Protein AF-0000000072272979 (afdb_homodimer)

Organism: Corynebacterium diphtheriae (strain ATCC 700971 / NCTC 13129 / Biotype gravis) (NCBI:txid257309)

Foldseek 3Di:
DPPLVVVQVVLLVLLLVLLVVLLVVLCCDPPPCHLVNQLVVCVVLPNPPSSVLSVCSSCLSNVLSVCSNQQHPNLVSLVVVLVNLVSCQVRPAPVQDADVVSSHSPVSVVSNVSSVCCNVVHRGCNHPVNVVVVVVD/DPPLVVVQVVLLVLLLVLLVVLLVVLCCDPPPCHLVNQLVVCVVLPNPPSSVLSVCSSCLSNVLSVCSNQQHPNLVSLVVVLVNLVSCQVRPAPVQDADVVSSHSPVSVVSNVSSVCCNVVHRGCSHPVNVVVVVVD

InterPro domains:
  IPR032808 DoxX family [PF07681] (10-93)
  IPR051907 DoxX-like inner membrane-associated oxidoreductase [PTHR33452] (7-136)

Radius of gyration: 19.2 Å; Cα contacts (8 Å, |Δi|>4): 428; chains: 2; bounding box: 46×52×39 Å

pLDDT: mean 94.91, std 8.47, range [39.81, 98.94]

Solvent-accessible surface area (backbone atoms only — not comparable to full-atom values): 13174 Å² total; per-residue (Å²): 130,91,50,64,66,57,53,28,49,50,40,41,54,40,35,33,52,56,10,49,52,29,26,52,52,11,46,37,35,64,73,64,68,20,58,68,53,44,18,52,51,32,45,76,50,64,35,71,62,21,62,61,44,36,51,51,49,26,48,46,21,31,52,36,11,49,31,35,48,57,13,45,61,31,41,61,39,29,47,52,50,29,52,52,35,50,49,42,31,65,49,63,10,50,90,43,44,53,50,52,92,61,50,12,28,44,55,47,51,52,51,31,44,53,28,47,48,34,44,71,68,43,46,33,61,86,10,52,52,34,49,54,60,54,65,77,101,130,89,49,66,66,60,52,27,51,50,38,41,51,40,37,32,54,55,10,48,53,29,26,52,50,11,46,36,33,64,73,65,68,19,58,67,55,45,17,51,52,30,45,76,50,63,35,70,62,22,61,62,45,38,51,49,50,26,48,45,22,31,53,37,12,50,31,34,48,57,13,44,63,31,41,62,39,28,47,53,52,26,52,52,35,51,47,42,29,66,49,63,9,51,90,42,44,54,50,52,94,59,52,12,28,43,55,46,50,53,51,31,43,52,27,48,48,35,44,72,71,42,45,32,61,88,9,52,53,33,49,54,60,53,66,76,102

Secondary structure (DSSP, 8-state):
---HHHHHHHHHHHHHHHHHHHHHHHHHHHHTS-HHHHHHHHHHTT-SSHHHHHHHHHHHHHHHHHHHHHTSSHHHHHHHHHHHHHHHIIIIIGGG-S-GGGT-SHHHHHHHHHHHHHHHH-S-SSSHHHHHHHHT-/---HHHHHHHHHHHHHHHHHHHHHHHHHHHHTS-HHHHHHHHHHTT-SSHHHHHHHHHHHHHHHHHHHHHTSSHHHHHHHHHHHHHHHIIIIIGGG-S-GGGT-SHHHHHHHHHHHHHHHH-S-SSSHHHHHHHHT-

Structure (mmCIF, N/CA/C/O backbone):
data_AF-0000000072272979-model_v1
#
loop_
_entity.id
_entity.type
_entity.pdbx_description
1 polymer 'Membrane protein'
#
loop_
_atom_site.group_PDB
_atom_site.id
_atom_site.type_symbol
_atom_site.label_atom_id
_atom_site.label_alt_id
_atom_site.label_comp_id
_atom_site.label_asym_id
_atom_site.label_entity_id
_atom_site.label_seq_id
_atom_site.pdbx_PDB_ins_code
_atom_site.Cartn_x
_atom_site.Cartn_y
_atom_site.Cartn_z
_atom_site.occupancy
_atom_site.B_iso_or_equiv
_atom_site.auth_seq_id
_atom_site.auth_comp_id
_atom_site.auth_asym_id
_atom_site.auth_atom_id
_atom_site.pdbx_PDB_model_num
ATOM 1 N N . MET A 1 1 ? 8.508 25.219 4.504 1 39.81 1 MET A N 1
ATOM 2 C CA . MET A 1 1 ? 7.367 25.938 3.947 1 39.81 1 MET A CA 1
ATOM 3 C C . MET A 1 1 ? 6.156 25.016 3.818 1 39.81 1 MET A C 1
ATOM 5 O O . MET A 1 1 ? 6.258 23.922 3.273 1 39.81 1 MET A O 1
ATOM 9 N N . ASP A 1 2 ? 5.23 25.141 4.711 1 54.44 2 ASP A N 1
ATOM 10 C CA . ASP A 1 2 ? 3.926 24.484 4.711 1 54.44 2 ASP A CA 1
ATOM 11 C C . ASP A 1 2 ? 3.215 24.672 3.373 1 54.44 2 ASP A C 1
ATOM 13 O O . ASP A 1 2 ? 2.852 25.781 3.012 1 54.44 2 ASP A O 1
ATOM 17 N N . GLN A 1 3 ? 3.506 23.922 2.352 1 79.06 3 GLN A N 1
ATOM 18 C CA . GLN A 1 3 ? 2.809 24.016 1.073 1 79.06 3 GLN A CA 1
ATOM 19 C C . GLN A 1 3 ? 1.474 23.281 1.12 1 79.06 3 GLN A C 1
ATOM 21 O O . GLN A 1 3 ? 1.393 22.109 0.753 1 79.06 3 GLN A O 1
ATOM 26 N N . PRO A 1 4 ? 0.525 24.062 1.533 1 85.12 4 PRO A N 1
ATOM 27 C CA . PRO A 1 4 ? -0.794 23.469 1.725 1 85.12 4 PRO A CA 1
ATOM 28 C C . PRO A 1 4 ? -1.333 22.812 0.454 1 85.12 4 PRO A C 1
ATOM 30 O O . PRO A 1 4 ? -1.975 21.766 0.521 1 85.12 4 PRO A O 1
ATOM 33 N N . ILE A 1 5 ? -0.938 23.375 -0.708 1 89.94 5 ILE A N 1
ATOM 34 C CA . ILE A 1 5 ? -1.455 22.859 -1.968 1 89.94 5 ILE A CA 1
ATOM 35 C C . ILE A 1 5 ? -0.822 21.5 -2.26 1 89.94 5 ILE A C 1
ATOM 37 O O . ILE A 1 5 ? -1.493 20.578 -2.744 1 89.94 5 ILE A O 1
ATOM 41 N N . VAL A 1 6 ? 0.436 21.328 -1.993 1 91.75 6 VAL A N 1
ATOM 42 C CA . VAL A 1 6 ? 1.145 20.078 -2.227 1 91.75 6 VAL A CA 1
ATOM 43 C C . VAL A 1 6 ? 0.568 18.984 -1.33 1 91.75 6 VAL A C 1
ATOM 45 O O . VAL A 1 6 ? 0.324 17.859 -1.785 1 91.75 6 VAL A O 1
ATOM 48 N N . ARG A 1 7 ? 0.359 19.25 -0.121 1 92.12 7 ARG A N 1
ATOM 49 C CA . ARG A 1 7 ? -0.211 18.297 0.819 1 92.12 7 ARG A CA 1
ATOM 50 C C . ARG A 1 7 ? -1.614 17.875 0.392 1 92.12 7 ARG A C 1
ATOM 52 O O . ARG A 1 7 ? -1.964 16.688 0.461 1 92.12 7 ARG A O 1
ATOM 59 N N . ASP A 1 8 ? -2.355 18.859 -0.085 1 92.5 8 ASP A N 1
ATOM 60 C CA . ASP A 1 8 ? -3.715 18.562 -0.534 1 92.5 8 ASP A CA 1
ATOM 61 C C . ASP A 1 8 ? -3.705 17.656 -1.758 1 92.5 8 ASP A C 1
ATOM 63 O O . ASP A 1 8 ? -4.516 16.734 -1.858 1 92.5 8 ASP A O 1
ATOM 67 N N . ILE A 1 9 ? -2.857 17.938 -2.639 1 95 9 ILE A N 1
ATOM 68 C CA . ILE A 1 9 ? -2.756 17.125 -3.852 1 95 9 ILE A CA 1
ATOM 69 C C . ILE A 1 9 ? -2.297 15.719 -3.5 1 95 9 ILE A C 1
ATOM 71 O O . ILE A 1 9 ? -2.828 14.734 -4.027 1 95 9 ILE A O 1
ATOM 75 N N . ALA A 1 10 ? -1.322 15.594 -2.598 1 95.69 10 ALA A N 1
ATOM 76 C CA . ALA A 1 10 ? -0.832 14.289 -2.18 1 95.69 10 ALA A CA 1
ATOM 77 C C . ALA A 1 10 ? -1.946 13.461 -1.541 1 95.69 10 ALA A C 1
ATOM 79 O O . ALA A 1 10 ? -2.102 12.281 -1.847 1 95.69 10 ALA A O 1
ATOM 80 N N . LEU A 1 11 ? -2.705 14.125 -0.707 1 95.31 11 LEU A N 1
ATOM 81 C CA . LEU A 1 11 ? -3.793 13.414 -0.044 1 95.31 11 LEU A CA 1
ATOM 82 C C . LEU A 1 11 ? -4.863 13.008 -1.047 1 95.31 11 LEU A C 1
ATOM 84 O O . LEU A 1 11 ? -5.453 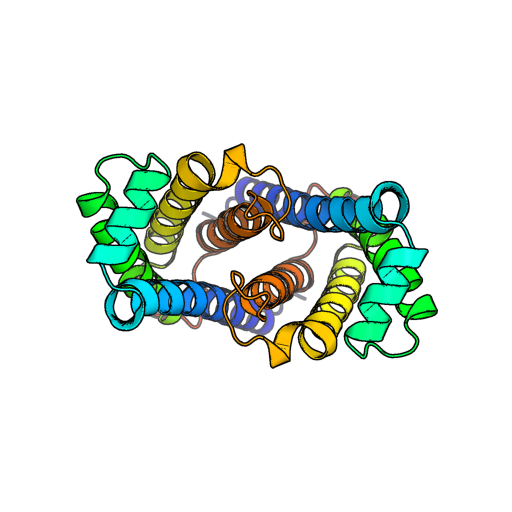11.93 -0.929 1 95.31 11 LEU A O 1
ATOM 88 N N . LEU A 1 12 ? -5.117 13.836 -2.021 1 96.12 12 LEU A N 1
ATOM 89 C CA . LEU A 1 12 ? -6.113 13.531 -3.043 1 96.12 12 LEU A CA 1
ATOM 90 C C . LEU A 1 12 ? -5.672 12.336 -3.887 1 96.12 12 LEU A C 1
ATOM 92 O O . LEU A 1 12 ? -6.457 11.414 -4.121 1 96.12 12 LEU A O 1
ATOM 96 N N . VAL A 1 13 ? -4.449 12.359 -4.371 1 97.94 13 VAL A N 1
ATOM 97 C CA . VAL A 1 13 ? -3.926 11.273 -5.199 1 97.94 13 VAL A CA 1
ATOM 98 C C . VAL A 1 13 ? -3.914 9.969 -4.398 1 97.94 13 VAL A C 1
ATOM 100 O O . VAL A 1 13 ? -4.332 8.922 -4.898 1 97.94 13 VAL A O 1
ATOM 103 N N . PHE A 1 14 ? -3.447 10.062 -3.168 1 98.31 14 PHE A N 1
ATOM 104 C CA . PHE A 1 14 ? -3.359 8.922 -2.264 1 98.31 14 PHE A CA 1
ATOM 105 C C . PHE A 1 14 ? -4.73 8.305 -2.039 1 98.31 14 PHE A C 1
ATOM 107 O O . PHE A 1 14 ? -4.906 7.094 -2.203 1 98.31 14 PHE A O 1
ATOM 114 N N . ARG A 1 15 ? -5.648 9.133 -1.727 1 97.69 15 ARG A N 1
ATOM 115 C CA . ARG A 1 15 ? -7.023 8.703 -1.482 1 97.69 15 ARG A CA 1
ATOM 116 C C . ARG A 1 15 ? -7.652 8.133 -2.748 1 97.69 15 ARG A C 1
ATOM 118 O O . ARG A 1 15 ? -8.367 7.129 -2.693 1 97.69 15 ARG A O 1
ATOM 125 N N . ALA A 1 16 ? -7.449 8.766 -3.846 1 98.38 16 ALA A N 1
ATOM 126 C CA . ALA A 1 16 ? -8 8.305 -5.117 1 98.38 16 ALA A CA 1
ATOM 127 C C . ALA A 1 16 ? -7.461 6.93 -5.484 1 98.38 16 ALA A C 1
ATOM 129 O O . ALA A 1 16 ? -8.211 6.047 -5.902 1 98.38 16 ALA A O 1
ATOM 130 N N . VAL A 1 17 ? -6.176 6.73 -5.379 1 98.81 17 VAL A N 1
ATOM 131 C CA . VAL A 1 17 ? -5.566 5.449 -5.719 1 98.81 17 VAL A CA 1
ATOM 132 C C . VAL A 1 17 ? -6.129 4.352 -4.816 1 98.81 17 VAL A C 1
ATOM 134 O O . VAL A 1 17 ? -6.566 3.305 -5.301 1 98.81 17 VAL A O 1
ATOM 137 N N . LEU A 1 18 ? -6.148 4.586 -3.49 1 98.88 18 LEU A N 1
ATOM 138 C CA . LEU A 1 18 ? -6.684 3.58 -2.58 1 98.88 18 LEU A CA 1
ATOM 139 C C . LEU A 1 18 ? -8.148 3.297 -2.887 1 98.88 18 LEU A C 1
ATOM 141 O O . LEU A 1 18 ? -8.57 2.139 -2.906 1 98.88 18 LEU A O 1
ATOM 145 N N . GLY A 1 19 ? -8.914 4.391 -3.088 1 98.88 19 GLY A N 1
ATOM 146 C CA . GLY A 1 19 ? -10.32 4.207 -3.416 1 98.88 19 GLY A CA 1
ATOM 147 C C . GLY A 1 19 ? -10.531 3.396 -4.68 1 98.88 19 GLY A C 1
ATOM 148 O O . GLY A 1 19 ? -11.391 2.512 -4.719 1 98.88 19 GLY A O 1
ATOM 149 N N . ILE A 1 20 ? -9.836 3.678 -5.723 1 98.88 20 ILE A N 1
ATOM 150 C CA . ILE A 1 20 ? -9.969 2.988 -7 1 98.88 20 ILE A CA 1
ATOM 151 C C . ILE A 1 20 ? -9.617 1.513 -6.828 1 98.88 20 ILE A C 1
ATOM 153 O O . ILE A 1 20 ? -10.25 0.643 -7.43 1 98.88 20 ILE A O 1
ATOM 157 N N . VAL A 1 21 ? -8.562 1.241 -6.039 1 98.94 21 VAL A N 1
ATOM 158 C CA . VAL A 1 21 ? -8.203 -0.144 -5.75 1 98.94 21 VAL A CA 1
ATOM 159 C C . VAL A 1 21 ? -9.414 -0.88 -5.176 1 98.94 21 VAL A C 1
ATOM 161 O O . VAL A 1 21 ? -9.766 -1.966 -5.645 1 98.94 21 VAL A O 1
ATOM 164 N N . PHE A 1 22 ? -10.031 -0.274 -4.148 1 98.94 22 PHE A N 1
ATOM 165 C CA . PHE A 1 22 ? -11.18 -0.928 -3.521 1 98.94 22 PHE A CA 1
ATOM 166 C C . PHE A 1 22 ? -12.328 -1.062 -4.508 1 98.94 22 PHE A C 1
ATOM 168 O O . PHE A 1 22 ? -12.984 -2.105 -4.566 1 98.94 22 PHE A O 1
ATOM 175 N N . VAL A 1 23 ? -12.602 -0.03 -5.297 1 98.94 23 VAL A N 1
ATOM 176 C CA . VAL A 1 23 ? -13.68 -0.081 -6.281 1 98.94 23 VAL A CA 1
ATOM 177 C C . VAL A 1 23 ? -13.422 -1.216 -7.27 1 98.94 23 VAL A C 1
ATOM 179 O O . VAL A 1 23 ? -14.344 -1.953 -7.629 1 98.94 23 VAL A O 1
ATOM 182 N N . ALA A 1 24 ? -12.195 -1.329 -7.773 1 98.81 24 ALA A N 1
ATOM 183 C CA . ALA A 1 24 ? -11.852 -2.396 -8.703 1 98.81 24 ALA A CA 1
ATOM 184 C C . ALA A 1 24 ? -12.133 -3.77 -8.102 1 98.81 24 ALA A C 1
ATOM 186 O O . ALA A 1 24 ? -12.664 -4.652 -8.781 1 98.81 24 ALA A O 1
ATOM 187 N N . HIS A 1 25 ? -11.82 -3.938 -6.836 1 98.75 25 HIS A N 1
ATOM 188 C CA . HIS A 1 25 ? -12.055 -5.215 -6.168 1 98.75 25 HIS A CA 1
ATOM 189 C C . HIS A 1 25 ? -13.547 -5.484 -6.004 1 98.75 25 HIS A C 1
ATOM 191 O O . HIS A 1 25 ? -14.008 -6.598 -6.266 1 98.75 25 HIS A O 1
ATOM 197 N N . GLY A 1 26 ? -14.25 -4.445 -5.523 1 98.75 26 GLY A N 1
ATOM 198 C CA . GLY A 1 26 ? -15.688 -4.609 -5.41 1 98.75 26 GLY A CA 1
ATOM 199 C C . GLY A 1 26 ? -16.359 -4.922 -6.734 1 98.75 26 GLY A C 1
ATOM 200 O O . GLY A 1 26 ? -17.25 -5.766 -6.801 1 98.75 26 GLY A O 1
ATOM 201 N N . PHE A 1 27 ? -15.953 -4.203 -7.754 1 98.5 27 PHE A N 1
ATOM 202 C CA . PHE A 1 27 ? -16.5 -4.434 -9.086 1 98.5 27 PHE A CA 1
ATOM 203 C C . PHE A 1 27 ? -16.203 -5.855 -9.555 1 98.5 27 PHE A C 1
ATOM 205 O O . PHE A 1 27 ? -17.078 -6.527 -10.102 1 98.5 27 PHE A O 1
ATOM 212 N N . GLU A 1 28 ? -14.969 -6.309 -9.398 1 97.88 28 GLU A N 1
ATOM 213 C CA . GLU A 1 28 ? -14.586 -7.672 -9.75 1 97.88 28 GLU A CA 1
ATOM 214 C C . GLU A 1 28 ? -15.461 -8.695 -9.023 1 97.88 28 GLU A C 1
ATOM 216 O O . GLU A 1 28 ? -15.914 -9.672 -9.633 1 97.88 28 GLU A O 1
ATOM 221 N N . ARG A 1 29 ? -15.703 -8.477 -7.73 1 98.25 29 ARG A N 1
ATOM 222 C CA . ARG A 1 29 ? -16.469 -9.445 -6.945 1 98.25 29 ARG A CA 1
ATOM 223 C C . ARG A 1 29 ? -17.922 -9.477 -7.379 1 98.25 29 ARG A C 1
ATOM 225 O O . ARG A 1 29 ? -18.547 -10.539 -7.383 1 98.25 29 ARG A O 1
ATOM 232 N N . PHE A 1 30 ? -18.453 -8.367 -7.793 1 98.19 30 PHE A N 1
ATOM 233 C CA . PHE A 1 30 ? -19.859 -8.328 -8.18 1 98.19 30 PHE A CA 1
ATOM 234 C C . PHE A 1 30 ? -20.031 -8.781 -9.625 1 98.19 30 PHE A C 1
ATOM 236 O O . PHE A 1 30 ? -20.969 -9.5 -9.945 1 98.19 30 PHE A O 1
ATOM 243 N N . PHE A 1 31 ? -19.047 -8.445 -10.523 1 97.44 31 PHE A N 1
ATOM 244 C CA . PHE A 1 31 ? -19.438 -8.461 -11.922 1 97.44 31 PHE A CA 1
ATOM 245 C C . PHE A 1 31 ? -18.484 -9.312 -12.742 1 97.44 31 PHE A C 1
ATOM 247 O O . PHE A 1 31 ? -18.719 -9.562 -13.93 1 97.44 31 PHE A O 1
ATOM 254 N N . ARG A 1 32 ? -17.469 -9.758 -12.234 1 97.06 32 ARG A N 1
ATOM 255 C CA . ARG A 1 32 ? -16.531 -10.594 -12.977 1 97.06 32 ARG A CA 1
ATOM 256 C C . ARG A 1 32 ? -16.391 -11.969 -12.336 1 97.06 32 ARG A C 1
ATOM 258 O O . ARG A 1 32 ? -16.938 -12.953 -12.844 1 97.06 32 ARG A O 1
ATOM 265 N N . THR A 1 33 ? -15.773 -11.992 -11.188 1 96.69 33 THR A N 1
ATOM 266 C CA . THR A 1 33 ? -15.68 -13.25 -10.453 1 96.69 33 THR A CA 1
ATOM 267 C C . THR A 1 33 ? -17.062 -13.734 -10.031 1 96.69 33 THR A C 1
ATOM 269 O O . THR A 1 33 ? -17.391 -14.914 -10.195 1 96.69 33 THR A O 1
ATOM 272 N N . GLY A 1 34 ? -17.859 -12.789 -9.516 1 98.12 34 GLY A N 1
ATOM 273 C CA . GLY A 1 34 ? -19.203 -13.109 -9.047 1 98.12 34 GLY A CA 1
ATOM 274 C C . GLY A 1 34 ? -19.234 -13.477 -7.574 1 98.12 34 GLY A C 1
ATOM 275 O O . GLY A 1 34 ? -18.25 -13.969 -7.027 1 98.12 34 GLY A O 1
ATOM 276 N N . LEU A 1 35 ? -20.438 -13.328 -7.047 1 98.38 35 LEU A N 1
ATOM 277 C CA . LEU A 1 35 ? -20.594 -13.531 -5.613 1 98.38 35 LEU A CA 1
ATOM 278 C C . LEU A 1 35 ? -20.641 -15.016 -5.277 1 98.38 35 LEU A C 1
ATOM 280 O O . LEU A 1 35 ? -20.203 -15.43 -4.195 1 98.38 35 LEU A O 1
ATOM 284 N N . VAL A 1 36 ? -21.078 -15.797 -6.16 1 98.44 36 VAL A N 1
ATOM 285 C CA . VAL A 1 36 ? -21.094 -17.234 -5.922 1 98.44 36 VAL A CA 1
ATOM 286 C C . VAL A 1 36 ? -19.672 -17.766 -5.801 1 98.44 36 VAL A C 1
ATOM 288 O O . VAL A 1 36 ? -19.344 -18.453 -4.828 1 98.44 36 VAL A O 1
ATOM 291 N N . GLU A 1 37 ? -18.875 -17.484 -6.723 1 98.5 37 GLU A N 1
ATOM 292 C CA . GLU A 1 37 ? -17.469 -17.906 -6.699 1 98.5 37 GLU A CA 1
ATOM 293 C C . GLU A 1 37 ? -16.734 -17.297 -5.52 1 98.5 37 GLU A C 1
ATOM 295 O O . GLU A 1 37 ? -15.93 -17.969 -4.867 1 98.5 37 GLU A O 1
ATOM 300 N N . THR A 1 38 ? -16.969 -15.992 -5.266 1 98.19 38 THR A N 1
ATOM 301 C CA . THR A 1 38 ? -16.328 -15.344 -4.121 1 98.19 38 THR A CA 1
ATOM 302 C C . THR A 1 38 ? -16.703 -16.047 -2.822 1 98.19 38 THR A C 1
ATOM 304 O O . THR A 1 38 ? -15.852 -16.297 -1.971 1 98.19 38 THR A O 1
ATOM 307 N N . THR A 1 39 ? -17.969 -16.375 -2.715 1 98.62 39 THR A N 1
ATOM 308 C CA . THR A 1 39 ? -18.422 -17.109 -1.541 1 98.62 39 THR A CA 1
ATOM 309 C C . THR A 1 39 ? -17.688 -18.438 -1.411 1 98.62 39 THR A C 1
ATOM 311 O O . THR A 1 39 ? -17.281 -18.812 -0.314 1 98.62 39 THR A O 1
ATOM 314 N N . GLY A 1 40 ? -17.594 -19.141 -2.488 1 98.56 40 GLY A N 1
ATOM 315 C CA . GLY A 1 40 ? -16.844 -20.391 -2.486 1 98.56 40 GLY A CA 1
ATOM 316 C C . GLY A 1 40 ? -15.406 -20.234 -2.053 1 98.56 40 GLY A C 1
ATOM 317 O O . GLY A 1 40 ? -14.891 -21.031 -1.268 1 98.56 40 GLY A O 1
ATOM 318 N N . GLN A 1 41 ? -14.781 -19.203 -2.535 1 97.31 41 GLN A N 1
ATOM 319 C CA . GLN A 1 41 ? -13.398 -18.922 -2.154 1 97.31 41 GLN A CA 1
ATOM 320 C C . GLN A 1 41 ? -13.297 -18.609 -0.665 1 97.31 41 GLN A C 1
ATOM 322 O O . GLN A 1 41 ? -12.398 -19.109 0.02 1 97.31 41 GLN A O 1
ATOM 327 N N . PHE A 1 42 ? -14.203 -17.75 -0.175 1 98.25 42 PHE A N 1
ATOM 328 C CA . PHE A 1 42 ? -14.203 -17.391 1.237 1 98.25 42 PHE A CA 1
ATOM 329 C C . PHE A 1 42 ? -14.43 -18.609 2.113 1 98.25 42 PHE A C 1
ATOM 331 O O . PHE A 1 42 ? -13.805 -18.75 3.166 1 98.25 42 PHE A O 1
ATOM 338 N N . SER A 1 43 ? -15.289 -19.453 1.65 1 98.25 43 SER A N 1
ATOM 339 C CA . SER A 1 43 ? -15.523 -20.703 2.375 1 98.25 43 SER A CA 1
ATOM 340 C C . SER A 1 43 ? -14.266 -21.562 2.441 1 98.25 43 SER A C 1
ATOM 342 O O . SER A 1 43 ? -13.906 -22.062 3.508 1 98.25 43 SER A O 1
ATOM 344 N N . ALA A 1 44 ? -13.602 -21.719 1.379 1 97.12 44 ALA A N 1
ATOM 345 C CA . ALA A 1 44 ? -12.391 -22.547 1.296 1 97.12 44 ALA A CA 1
ATOM 346 C C . ALA A 1 44 ? -11.289 -21.984 2.186 1 97.12 44 ALA A C 1
ATOM 348 O O . ALA A 1 44 ? -10.453 -22.734 2.691 1 97.12 44 ALA A O 1
ATOM 349 N N . MET A 1 45 ? -11.352 -20.703 2.418 1 95.62 45 MET A N 1
ATOM 350 C CA . MET A 1 45 ? -10.305 -20.047 3.199 1 95.62 45 MET A CA 1
ATOM 351 C C . MET A 1 45 ? -10.688 -19.984 4.676 1 95.62 45 MET A C 1
ATOM 353 O O . MET A 1 45 ? -9.953 -19.422 5.488 1 95.62 45 MET A O 1
ATOM 357 N N . GLY A 1 46 ? -11.93 -20.359 5.027 1 95.94 46 GLY A N 1
ATOM 358 C CA . GLY A 1 46 ? -12.344 -20.422 6.418 1 95.94 46 GLY A CA 1
ATOM 359 C C . GLY A 1 46 ? -12.914 -19.094 6.922 1 95.94 46 GLY A C 1
ATOM 360 O O . GLY A 1 46 ? -13.008 -18.875 8.133 1 95.94 46 GLY A O 1
ATOM 361 N N . VAL A 1 47 ? -13.242 -18.266 6.023 1 97.88 47 VAL A N 1
ATOM 362 C CA . VAL A 1 47 ? -13.891 -17.016 6.41 1 97.88 47 VAL A CA 1
ATOM 363 C C . VAL A 1 47 ? -15.258 -17.312 7.02 1 97.88 47 VAL A C 1
ATOM 365 O O . VAL A 1 47 ? -16.047 -18.062 6.445 1 97.88 47 VAL A O 1
ATOM 368 N N . PRO A 1 48 ? -15.516 -16.734 8.078 1 98.19 48 PRO A N 1
ATOM 369 C CA . PRO A 1 48 ? -16.812 -17.016 8.695 1 98.19 48 PRO A CA 1
ATOM 370 C C . PRO A 1 48 ? -17.984 -16.453 7.883 1 98.19 48 PRO A C 1
ATOM 372 O O . PRO A 1 48 ? -17.859 -15.383 7.273 1 98.19 48 PRO A O 1
ATOM 375 N N . GLN A 1 49 ? -19.109 -17.188 7.902 1 98.44 49 GLN A N 1
ATOM 376 C CA . GLN A 1 49 ? -20.297 -16.766 7.16 1 98.44 49 GLN A CA 1
ATOM 377 C C . GLN A 1 49 ? -19.922 -16.312 5.75 1 98.44 49 GLN A C 1
ATOM 379 O O . GLN A 1 49 ? -20.172 -15.164 5.375 1 98.44 49 GLN A O 1
ATOM 384 N N . PRO A 1 50 ? -19.469 -17.25 5.004 1 98.56 50 PRO A N 1
ATOM 385 C CA . PRO A 1 50 ? -18.812 -16.859 3.754 1 98.56 50 PRO A CA 1
ATOM 386 C C . PRO A 1 50 ? -19.734 -16.078 2.82 1 98.56 50 PRO A C 1
ATOM 388 O O . PRO A 1 50 ? -19.281 -15.156 2.135 1 98.56 50 PRO A O 1
ATOM 391 N N . LYS A 1 51 ? -21.016 -16.391 2.736 1 98.56 51 LYS A N 1
ATOM 392 C CA . LYS A 1 51 ? -21.922 -15.656 1.862 1 98.56 51 LYS A CA 1
ATOM 393 C C . LYS A 1 51 ? -22.109 -14.227 2.346 1 98.56 51 LYS A C 1
ATOM 395 O O . LYS A 1 51 ? -21.969 -13.281 1.564 1 98.56 51 LYS A O 1
ATOM 400 N N . LEU A 1 52 ? -22.375 -14.047 3.576 1 98.69 52 LEU A N 1
ATOM 401 C CA . LEU A 1 52 ? -22.516 -12.711 4.141 1 98.69 52 LEU A CA 1
ATOM 402 C C . LEU A 1 52 ? -21.219 -11.914 4 1 98.69 52 LEU A C 1
ATOM 404 O O . LEU A 1 52 ? -21.25 -10.727 3.652 1 98.69 52 LEU A O 1
ATOM 408 N N . SER A 1 53 ? -20.125 -12.594 4.273 1 98.81 53 SER A N 1
ATOM 409 C CA . SER A 1 53 ? -18.844 -11.93 4.172 1 98.81 53 SER A CA 1
ATOM 410 C C . SER A 1 53 ? -18.562 -11.461 2.742 1 98.81 53 SER A C 1
ATOM 412 O O . SER A 1 53 ? -18.016 -10.383 2.529 1 98.81 53 SER A O 1
ATOM 414 N N . ALA A 1 54 ? -18.953 -12.273 1.801 1 98.75 54 ALA A N 1
ATOM 415 C CA . ALA A 1 54 ? -18.75 -11.906 0.4 1 98.75 54 ALA A CA 1
ATOM 416 C C . ALA A 1 54 ? -19.547 -10.656 0.045 1 98.75 54 ALA A C 1
ATOM 418 O O . ALA A 1 54 ? -19.016 -9.742 -0.596 1 98.75 54 ALA A O 1
ATOM 419 N N . TYR A 1 55 ? -20.766 -10.602 0.513 1 98.69 55 TYR A N 1
ATOM 420 C CA . TYR A 1 55 ? -21.594 -9.445 0.231 1 98.69 55 TYR A CA 1
ATOM 421 C C . TYR A 1 55 ? -21.062 -8.195 0.93 1 98.69 55 TYR A C 1
ATOM 423 O O . TYR A 1 55 ? -21.016 -7.117 0.341 1 98.69 55 TYR A O 1
ATOM 431 N N . LEU A 1 56 ? -20.688 -8.352 2.168 1 98.69 56 LEU A N 1
ATOM 432 C CA . LEU A 1 56 ? -20.156 -7.227 2.936 1 98.69 56 LEU A CA 1
ATOM 433 C C . LEU A 1 56 ? -18.859 -6.703 2.32 1 98.69 56 LEU A C 1
ATOM 435 O O . LEU A 1 56 ? -18.672 -5.492 2.207 1 98.69 56 LEU A O 1
ATOM 439 N N . THR A 1 57 ? -18 -7.621 1.973 1 98.81 57 THR A N 1
ATOM 440 C CA . THR A 1 57 ? -16.734 -7.223 1.392 1 98.81 57 THR A CA 1
ATOM 441 C C . THR A 1 57 ? -16.938 -6.527 0.051 1 98.81 57 THR A C 1
ATOM 443 O O . THR A 1 57 ? -16.438 -5.422 -0.166 1 98.81 57 THR A O 1
ATOM 446 N N . ALA A 1 58 ? -17.719 -7.133 -0.823 1 98.81 58 ALA A N 1
ATOM 447 C CA . ALA A 1 58 ? -17.953 -6.578 -2.154 1 98.81 58 ALA A CA 1
ATOM 448 C C . ALA A 1 58 ? -18.609 -5.203 -2.07 1 98.81 5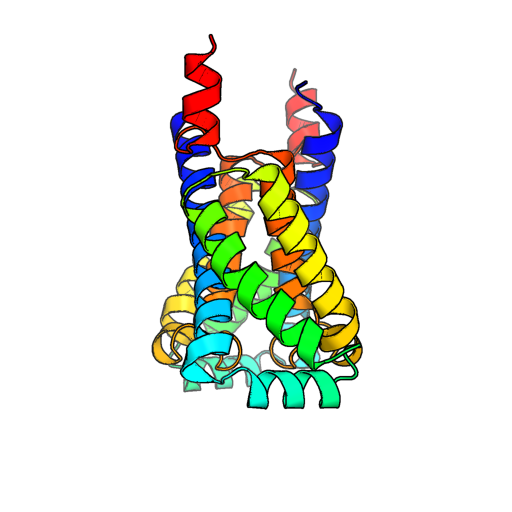8 ALA A C 1
ATOM 450 O O . ALA A 1 58 ? -18.172 -4.254 -2.725 1 98.81 58 ALA A O 1
ATOM 451 N N . THR A 1 59 ? -19.641 -5.117 -1.247 1 98.81 59 THR A N 1
ATOM 452 C CA . THR A 1 59 ? -20.359 -3.861 -1.078 1 98.81 59 THR A CA 1
ATOM 453 C C . THR A 1 59 ? -19.469 -2.812 -0.413 1 98.81 59 THR A C 1
ATOM 455 O O . THR A 1 59 ? -19.422 -1.661 -0.85 1 98.81 59 THR A O 1
ATOM 458 N N . GLY A 1 60 ? -18.797 -3.244 0.677 1 98.81 60 GLY A N 1
ATOM 459 C CA . GLY A 1 60 ? -17.891 -2.334 1.359 1 98.81 60 GLY A CA 1
ATOM 460 C C . GLY A 1 60 ? -16.797 -1.799 0.459 1 98.81 60 GLY A C 1
ATOM 461 O O . GLY A 1 60 ? -16.453 -0.616 0.521 1 98.81 60 GLY A O 1
ATOM 462 N N . GLU A 1 61 ? -16.281 -2.658 -0.351 1 98.94 61 GLU A N 1
ATOM 463 C CA . GLU A 1 61 ? -15.227 -2.256 -1.273 1 98.94 61 GLU A CA 1
ATOM 464 C C . GLU A 1 61 ? -15.75 -1.288 -2.328 1 98.94 61 GLU A C 1
ATOM 466 O O . GLU A 1 61 ? -15.156 -0.235 -2.566 1 98.94 61 GLU A O 1
ATOM 471 N N . LEU A 1 62 ? -16.844 -1.621 -2.926 1 98.88 62 LEU A N 1
ATOM 472 C CA . LEU A 1 62 ? -17.391 -0.801 -4.008 1 98.88 62 LEU A CA 1
ATOM 473 C C . LEU A 1 62 ? -17.859 0.547 -3.482 1 98.88 62 LEU A C 1
ATOM 475 O O . LEU A 1 62 ? -17.453 1.596 -3.988 1 98.88 62 LEU A O 1
ATOM 479 N N . LEU A 1 63 ? -18.703 0.497 -2.453 1 98.81 63 LEU A N 1
ATOM 480 C CA . LEU A 1 63 ? -19.266 1.729 -1.911 1 98.81 63 LEU A CA 1
ATOM 481 C C . LEU A 1 63 ? -18.203 2.518 -1.144 1 98.81 63 LEU A C 1
ATOM 483 O O . LEU A 1 63 ? -18.094 3.734 -1.305 1 98.81 63 LEU A O 1
ATOM 487 N N . GLY A 1 64 ? -17.5 1.789 -0.289 1 98.81 64 GLY A N 1
ATOM 488 C CA . GLY 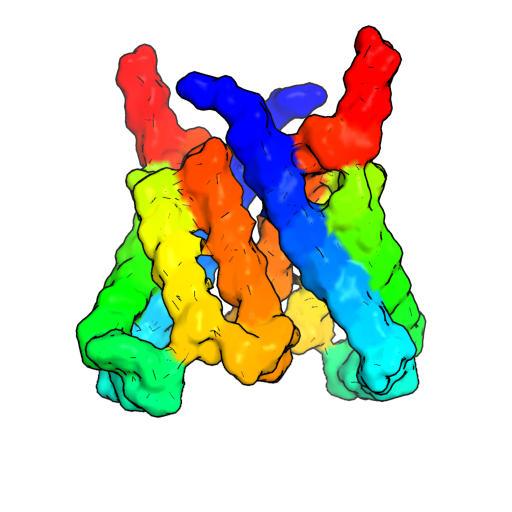A 1 64 ? -16.453 2.461 0.469 1 98.81 64 GLY A CA 1
ATOM 489 C C . GLY A 1 64 ? -15.375 3.074 -0.41 1 98.81 64 GLY A C 1
ATOM 490 O O . GLY A 1 64 ? -14.953 4.211 -0.185 1 98.81 64 GLY A O 1
ATOM 491 N N . GLY A 1 65 ? -14.938 2.252 -1.4 1 98.88 65 GLY A N 1
ATOM 492 C CA . GLY A 1 65 ? -13.977 2.797 -2.348 1 98.88 65 GLY A CA 1
ATOM 493 C C . GLY A 1 65 ? -14.492 4.023 -3.076 1 98.88 65 GLY A C 1
ATOM 494 O O . GLY A 1 65 ? -13.758 5.004 -3.242 1 98.88 65 GLY A O 1
ATOM 495 N N . SER A 1 66 ? -15.719 4.035 -3.527 1 98.81 66 SER A N 1
ATOM 496 C CA . SER A 1 66 ? -16.328 5.16 -4.234 1 98.81 66 SER A CA 1
ATOM 497 C C . SER A 1 66 ? -16.391 6.398 -3.344 1 98.81 66 SER A C 1
ATOM 499 O O . SER A 1 66 ? -16.047 7.5 -3.779 1 98.81 66 SER A O 1
ATOM 501 N N . LEU A 1 67 ? -16.812 6.203 -2.146 1 98.62 67 LEU A N 1
ATOM 502 C CA . LEU A 1 67 ? -16.906 7.316 -1.207 1 98.62 67 LEU A CA 1
ATOM 503 C C . LEU A 1 67 ? -15.516 7.875 -0.893 1 98.62 67 LEU A C 1
ATOM 505 O O . LEU A 1 67 ? -15.359 9.086 -0.7 1 98.62 67 LEU A O 1
ATOM 509 N N . LEU A 1 68 ? -14.586 6.961 -0.804 1 98.12 68 LEU A N 1
ATOM 510 C CA . LEU A 1 68 ? -13.211 7.391 -0.556 1 98.12 68 LEU A CA 1
ATOM 511 C C . LEU A 1 68 ? -12.695 8.242 -1.708 1 98.12 68 LEU A C 1
ATOM 513 O O . LEU A 1 68 ? -12.07 9.281 -1.484 1 98.12 68 LEU A O 1
ATOM 517 N N . VAL A 1 69 ? -12.945 7.875 -2.973 1 98 69 VAL A N 1
ATOM 518 C CA . VAL A 1 69 ? -12.516 8.625 -4.148 1 98 69 VAL A CA 1
ATOM 519 C C . VAL A 1 69 ? -13.133 10.016 -4.129 1 98 69 VAL A C 1
ATOM 521 O O . VAL A 1 69 ? -12.445 11.016 -4.352 1 98 69 VAL A O 1
ATOM 524 N N . VAL A 1 70 ? -14.391 10.109 -3.771 1 96.62 70 VAL A N 1
ATOM 525 C CA . VAL A 1 70 ? -15.125 11.367 -3.781 1 96.62 70 VAL A CA 1
ATOM 526 C C . VAL A 1 70 ? -14.719 12.211 -2.574 1 96.62 70 VAL A C 1
ATOM 528 O O . VAL A 1 70 ? -14.781 13.445 -2.619 1 96.62 70 VAL A O 1
ATOM 531 N N . GLY A 1 71 ? -14.328 11.641 -1.543 1 96.69 71 GLY A N 1
ATOM 532 C CA . GLY A 1 71 ? -13.945 12.312 -0.314 1 96.69 71 GLY A CA 1
ATOM 533 C C . GLY A 1 71 ? -15.125 12.648 0.576 1 96.69 71 GLY A C 1
ATOM 534 O O . GLY A 1 71 ? -15.188 13.734 1.156 1 96.69 71 GLY A O 1
ATOM 535 N N . MET A 1 72 ? -16 11.727 0.622 1 96.44 72 MET A N 1
ATOM 536 C CA . MET A 1 72 ? -17.172 11.859 1.486 1 96.44 72 MET A CA 1
ATOM 537 C C . MET A 1 72 ? -17.109 10.875 2.648 1 96.44 72 MET A C 1
ATOM 539 O O . MET A 1 72 ? -16.859 9.68 2.443 1 96.44 72 MET A O 1
ATOM 543 N N . LEU A 1 73 ? -17.375 11.414 3.943 1 96.81 73 LEU A N 1
ATOM 544 C CA . LEU A 1 73 ? -17.281 10.578 5.141 1 96.81 73 LEU A CA 1
ATOM 545 C C . LEU A 1 73 ? -15.938 9.859 5.195 1 96.81 73 LEU A C 1
ATOM 547 O O . LEU A 1 73 ? -15.883 8.672 5.531 1 96.81 73 LEU A O 1
ATOM 551 N N . THR A 1 74 ? -14.961 10.555 4.82 1 97.06 74 THR A N 1
ATOM 552 C CA . THR A 1 74 ? -13.656 9.984 4.488 1 97.06 74 THR A CA 1
ATOM 553 C C . THR A 1 74 ? -13.078 9.234 5.684 1 97.06 74 THR A C 1
ATOM 555 O O . THR A 1 74 ? -12.664 8.078 5.559 1 97.06 74 THR A O 1
ATOM 558 N N . THR A 1 75 ? -13.039 9.828 6.863 1 96.44 75 THR A N 1
ATOM 559 C CA . THR A 1 75 ? -12.453 9.211 8.047 1 96.44 75 THR A CA 1
ATOM 560 C C . THR A 1 75 ? -13.195 7.941 8.43 1 96.44 75 THR A C 1
ATOM 562 O O . THR A 1 75 ? -12.578 6.914 8.719 1 96.44 75 THR A O 1
ATOM 565 N N . PHE A 1 76 ? -14.523 7.941 8.422 1 97.62 76 PHE A N 1
ATOM 566 C CA . PHE A 1 76 ? -15.352 6.797 8.773 1 97.62 76 PHE A CA 1
ATOM 567 C C . PHE A 1 76 ? -15.172 5.664 7.77 1 97.62 76 PHE A C 1
ATOM 569 O O . PHE A 1 76 ? -15 4.508 8.156 1 97.62 76 PHE A O 1
ATOM 576 N N . VAL A 1 77 ? -15.211 6.016 6.535 1 98.5 77 VAL A N 1
ATOM 577 C CA . VAL A 1 77 ? -15.109 5.031 5.461 1 98.5 77 VAL A CA 1
ATOM 578 C C . VAL A 1 77 ? -13.719 4.395 5.473 1 98.5 77 VAL A C 1
ATOM 580 O O . VAL A 1 77 ? -13.594 3.174 5.363 1 98.5 77 VAL A O 1
ATOM 583 N N . ALA A 1 78 ? -12.727 5.219 5.602 1 98.81 78 ALA A N 1
ATOM 584 C CA . ALA A 1 78 ? -11.375 4.684 5.68 1 98.81 78 ALA A CA 1
ATOM 585 C C . ALA A 1 78 ? -11.227 3.732 6.863 1 98.81 78 ALA A C 1
ATOM 587 O O . ALA A 1 78 ? -10.562 2.695 6.758 1 98.81 78 ALA A O 1
ATOM 588 N N . GLY A 1 79 ? -11.773 4.078 7.988 1 98.62 79 GLY A N 1
ATOM 589 C CA . GLY A 1 79 ? -11.742 3.199 9.148 1 98.62 79 GLY A CA 1
ATOM 590 C C . GLY A 1 79 ? -12.43 1.87 8.906 1 98.62 79 GLY A C 1
ATOM 591 O O . GLY A 1 79 ? -11.906 0.818 9.281 1 98.62 79 GLY A O 1
ATOM 592 N N . ALA A 1 80 ? -13.602 1.898 8.336 1 98.81 80 ALA A N 1
ATOM 593 C CA . ALA A 1 80 ? -14.352 0.681 8.039 1 98.81 80 ALA A CA 1
ATOM 594 C C . ALA A 1 80 ? -13.586 -0.211 7.066 1 98.81 80 ALA A C 1
ATOM 596 O O . ALA A 1 80 ? -13.523 -1.429 7.25 1 98.81 80 ALA A O 1
ATOM 597 N N . LEU A 1 81 ? -13.023 0.389 6.039 1 98.88 81 LEU A N 1
ATOM 598 C CA . LEU A 1 81 ? -12.242 -0.372 5.07 1 98.88 81 LEU A CA 1
ATOM 599 C C . LEU A 1 81 ? -10.992 -0.951 5.715 1 98.88 81 LEU A C 1
ATOM 601 O O . LEU A 1 81 ? -10.578 -2.064 5.387 1 98.88 81 LEU A O 1
ATOM 605 N N . ALA A 1 82 ? -10.383 -0.181 6.629 1 98.88 82 ALA A N 1
ATOM 606 C CA . ALA A 1 82 ? -9.227 -0.703 7.355 1 98.88 82 ALA A CA 1
ATOM 607 C C . ALA A 1 82 ? -9.594 -1.949 8.156 1 98.88 82 ALA A C 1
ATOM 609 O O . ALA A 1 82 ? -8.836 -2.92 8.188 1 98.88 82 ALA A O 1
ATOM 610 N N . LEU A 1 83 ? -10.734 -1.917 8.781 1 98.75 83 LEU A N 1
ATOM 611 C CA . LEU A 1 83 ? -11.188 -3.082 9.531 1 98.75 83 LEU A CA 1
ATOM 612 C C . LEU A 1 83 ? -11.422 -4.27 8.602 1 98.75 83 LEU A C 1
ATOM 614 O O . LEU A 1 83 ? -11.109 -5.406 8.953 1 98.75 83 LEU A O 1
ATOM 618 N N . LEU A 1 84 ? -11.984 -3.994 7.465 1 98.75 84 LEU A N 1
ATOM 619 C CA . LEU A 1 84 ? -12.164 -5.043 6.465 1 98.75 84 LEU A CA 1
ATOM 620 C C . LEU A 1 84 ? -10.82 -5.641 6.062 1 98.75 84 LEU A C 1
ATOM 622 O O . LEU A 1 84 ? -10.688 -6.863 5.965 1 98.75 84 LEU A O 1
ATOM 626 N N . VAL A 1 85 ? -9.844 -4.809 5.867 1 98.81 85 VAL A N 1
ATOM 627 C CA . VAL A 1 85 ? -8.516 -5.254 5.457 1 98.81 85 VAL A CA 1
ATOM 628 C C . VAL A 1 85 ? -7.879 -6.062 6.582 1 98.81 85 VAL A C 1
ATOM 630 O O . VAL A 1 85 ? -7.25 -7.094 6.336 1 98.81 85 VAL A O 1
ATOM 633 N N . VAL A 1 86 ? -8.016 -5.656 7.805 1 98.62 86 VAL A N 1
ATOM 634 C CA . VAL A 1 86 ? -7.465 -6.371 8.953 1 98.62 86 VAL A CA 1
ATOM 635 C C . VAL A 1 86 ? -8.125 -7.746 9.062 1 98.62 86 VAL A C 1
ATOM 637 O O . VAL A 1 86 ? -7.449 -8.734 9.359 1 98.62 86 VAL A O 1
ATOM 640 N N . ALA A 1 87 ? -9.414 -7.773 8.844 1 98.25 87 ALA A N 1
ATOM 641 C CA . ALA A 1 87 ? -10.094 -9.07 8.82 1 98.25 87 ALA A CA 1
ATOM 642 C C . ALA A 1 87 ? 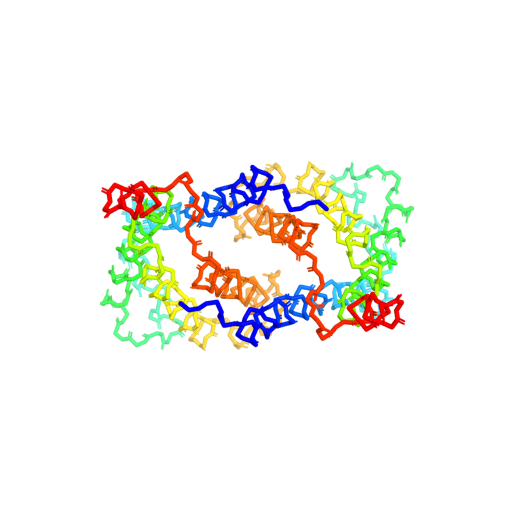-9.516 -9.969 7.738 1 98.25 87 ALA A C 1
ATOM 644 O O . ALA A 1 87 ? -9.297 -11.164 7.965 1 98.25 87 ALA A O 1
ATOM 645 N N . ALA A 1 88 ? -9.281 -9.438 6.57 1 98.12 88 ALA A N 1
ATOM 646 C CA . ALA A 1 88 ? -8.688 -10.219 5.484 1 98.12 88 ALA A CA 1
ATOM 647 C C . ALA A 1 88 ? -7.297 -10.719 5.863 1 98.12 88 ALA A C 1
ATOM 649 O O . ALA A 1 88 ? -6.922 -11.844 5.527 1 98.12 88 ALA A O 1
ATOM 650 N N . ILE A 1 89 ? -6.539 -9.82 6.555 1 98.56 89 ILE A N 1
ATOM 651 C CA . ILE A 1 89 ? -5.223 -10.25 7.012 1 98.56 89 ILE A CA 1
ATOM 652 C C . ILE A 1 89 ? -5.363 -11.492 7.891 1 98.56 89 ILE A C 1
ATOM 654 O O . ILE A 1 89 ? -4.656 -12.484 7.699 1 98.56 89 ILE A O 1
ATOM 658 N N . TYR A 1 90 ? -6.258 -11.477 8.758 1 97.81 90 TYR A N 1
ATOM 659 C CA . TYR A 1 90 ? -6.41 -12.539 9.742 1 97.81 90 TYR A CA 1
ATOM 660 C C . TYR A 1 90 ? -6.961 -13.805 9.102 1 97.81 90 TYR A C 1
ATOM 662 O O . TYR A 1 90 ? -6.414 -14.898 9.281 1 97.81 90 TYR A O 1
ATOM 670 N N . PHE A 1 91 ? -7.953 -13.742 8.312 1 96.69 91 PHE A N 1
ATOM 671 C CA . PHE A 1 91 ? -8.664 -14.922 7.832 1 96.69 91 PHE A CA 1
ATOM 672 C C . PHE A 1 91 ? -8.047 -15.438 6.539 1 96.69 91 PHE A C 1
ATOM 674 O O . PHE A 1 91 ? -8.188 -16.625 6.207 1 96.69 91 PHE A O 1
ATOM 681 N N . VAL A 1 92 ? -7.375 -14.562 5.828 1 96.75 92 VAL A N 1
ATOM 682 C CA . VAL A 1 92 ? -7.055 -14.945 4.457 1 96.75 92 VAL A CA 1
ATOM 683 C C . VAL A 1 92 ? -5.539 -15 4.277 1 96.75 92 VAL A C 1
ATOM 685 O O . VAL A 1 92 ? -5.02 -15.875 3.58 1 96.75 92 VAL A O 1
ATOM 688 N N . HIS A 1 93 ? -4.801 -14.102 4.93 1 97.69 93 HIS A N 1
ATOM 689 C CA . HIS A 1 93 ? -3.438 -13.898 4.453 1 97.69 93 HIS A CA 1
ATOM 690 C C . HIS A 1 93 ? -2.416 -14.367 5.48 1 97.69 93 HIS A C 1
ATOM 692 O O . HIS A 1 93 ? -1.291 -14.727 5.125 1 97.69 93 HIS A O 1
ATOM 698 N N . LEU A 1 94 ? -2.766 -14.43 6.707 1 96.44 94 LEU A N 1
ATOM 699 C CA . LEU A 1 94 ? -1.813 -14.672 7.789 1 96.44 94 LEU A CA 1
ATOM 700 C C . LEU A 1 94 ? -1.11 -16.016 7.609 1 96.44 94 LEU A C 1
ATOM 702 O O . LEU A 1 94 ? 0.103 -16.109 7.801 1 96.44 94 LEU A O 1
ATOM 706 N N . ASP A 1 95 ? -1.781 -17.047 7.129 1 96.38 95 ASP A N 1
ATOM 707 C CA . ASP A 1 95 ? -1.233 -18.391 7.035 1 96.38 95 ASP A CA 1
ATOM 708 C C . ASP A 1 95 ? -0.332 -18.547 5.809 1 96.38 95 ASP A C 1
ATOM 710 O O . ASP A 1 95 ? 0.352 -19.547 5.648 1 96.38 95 ASP A O 1
ATOM 714 N N . HIS A 1 96 ? -0.283 -17.531 5.012 1 97.12 96 HIS A N 1
ATOM 715 C CA . HIS A 1 96 ? 0.496 -17.609 3.781 1 97.12 96 HIS A CA 1
ATOM 716 C C . HIS A 1 96 ? 1.84 -16.906 3.938 1 97.12 96 HIS A C 1
ATOM 718 O O . HIS A 1 96 ? 2.578 -16.75 2.961 1 97.12 96 HIS A O 1
ATOM 724 N N . GLY A 1 97 ? 2.111 -16.391 5.199 1 97.31 97 GLY A N 1
ATOM 725 C CA . GLY A 1 97 ? 3.385 -15.734 5.438 1 97.31 97 GLY A CA 1
ATOM 726 C C . GLY A 1 97 ? 3.35 -14.25 5.152 1 97.31 97 GLY A C 1
ATOM 727 O O . GLY A 1 97 ? 2.295 -13.617 5.25 1 97.31 97 GLY A O 1
ATOM 728 N N . PHE A 1 98 ? 4.492 -13.68 4.785 1 98.38 98 PHE A N 1
ATOM 729 C CA . PHE A 1 98 ? 4.625 -12.234 4.715 1 98.38 98 PHE A CA 1
ATOM 730 C C . PHE A 1 98 ? 4.469 -11.742 3.281 1 98.38 98 PHE A C 1
ATOM 732 O O . PHE A 1 98 ? 3.721 -10.797 3.02 1 98.38 98 PHE A O 1
ATOM 739 N N . PHE A 1 99 ? 5.023 -12.445 2.332 1 98.25 99 PHE A N 1
ATOM 740 C CA . PHE A 1 99 ? 5.262 -11.883 1.01 1 98.25 99 PHE A CA 1
ATOM 741 C C . PHE A 1 99 ? 4 -11.961 0.156 1 98.25 99 PHE A C 1
ATOM 743 O O . PHE A 1 99 ? 3.297 -12.977 0.171 1 98.25 99 PHE A O 1
ATOM 750 N N . VAL A 1 100 ? 3.801 -10.953 -0.625 1 97.5 100 VAL A N 1
ATOM 751 C CA . VAL A 1 100 ? 2.617 -10.805 -1.466 1 97.5 100 VAL A CA 1
ATOM 752 C C . VAL A 1 100 ? 2.641 -11.859 -2.574 1 97.5 100 VAL A C 1
ATOM 754 O O . VAL A 1 100 ? 1.589 -12.344 -2.998 1 97.5 100 VAL A O 1
ATOM 757 N N . ALA A 1 101 ? 3.793 -12.242 -3.037 1 94.5 101 ALA A N 1
ATOM 758 C CA . ALA A 1 101 ? 3.918 -13.242 -4.098 1 94.5 101 ALA A CA 1
ATOM 759 C C . ALA A 1 101 ? 3.258 -14.555 -3.691 1 94.5 101 ALA A C 1
ATOM 761 O O . ALA A 1 101 ? 2.793 -15.312 -4.547 1 94.5 101 ALA A O 1
ATOM 762 N N . ASP A 1 102 ? 3.152 -14.844 -2.408 1 95.5 102 ASP A N 1
ATOM 763 C CA . ASP A 1 102 ? 2.555 -16.062 -1.886 1 95.5 102 ASP A CA 1
ATOM 764 C C . ASP A 1 102 ? 1.178 -15.797 -1.286 1 95.5 102 ASP A C 1
ATOM 766 O O . ASP A 1 102 ? 0.686 -16.578 -0.465 1 95.5 102 ASP A O 1
ATOM 770 N N . SER A 1 103 ? 0.64 -14.617 -1.557 1 96.44 103 SER A N 1
ATOM 771 C CA . SER A 1 103 ? -0.637 -14.188 -0.998 1 96.44 103 SER A CA 1
ATOM 772 C C . SER A 1 103 ? -0.521 -13.914 0.498 1 96.44 103 SER A C 1
ATOM 774 O O . SER A 1 103 ? -1.48 -14.109 1.246 1 96.44 103 SER A O 1
ATOM 776 N N . GLY A 1 104 ? 0.652 -13.547 0.956 1 97.94 104 GLY A N 1
ATOM 777 C CA . GLY A 1 104 ? 0.883 -13.227 2.355 1 97.94 104 GLY A CA 1
ATOM 778 C C . GLY A 1 104 ? 0.288 -11.898 2.77 1 97.94 104 GLY A C 1
ATOM 779 O O . GLY A 1 104 ? -0.496 -11.305 2.027 1 97.94 104 GLY A O 1
ATOM 780 N N . MET A 1 105 ? 0.657 -11.43 3.984 1 98.56 105 MET A N 1
ATOM 781 C CA . MET A 1 105 ? -0.002 -10.273 4.594 1 98.56 105 MET A CA 1
ATOM 782 C C . MET A 1 105 ? 0.663 -8.977 4.156 1 98.56 105 MET A C 1
ATOM 784 O O . MET A 1 105 ? 0.195 -7.891 4.496 1 98.56 105 MET A O 1
ATOM 788 N N . GLU A 1 106 ? 1.696 -9 3.371 1 98.69 106 GLU A N 1
ATOM 789 C CA . GLU A 1 106 ? 2.482 -7.832 2.984 1 98.69 106 GLU A CA 1
ATOM 790 C C . GLU A 1 106 ? 1.592 -6.734 2.406 1 98.69 106 GLU A C 1
ATOM 792 O O . GLU A 1 106 ? 1.537 -5.625 2.941 1 98.69 106 GLU A O 1
ATOM 797 N N . TYR A 1 107 ? 0.826 -7.09 1.373 1 98.75 107 TYR A N 1
ATOM 798 C CA . TYR A 1 107 ? 0.02 -6.098 0.671 1 98.75 107 TYR A CA 1
ATOM 799 C C . TYR A 1 107 ? -1.113 -5.59 1.555 1 98.75 107 TYR A C 1
ATOM 801 O O . TYR A 1 107 ? -1.287 -4.379 1.719 1 98.75 107 TYR A O 1
ATOM 809 N N . PRO A 1 108 ? -1.881 -6.445 2.127 1 98.81 108 PRO A N 1
ATOM 810 C CA . PRO A 1 108 ? -2.951 -5.895 2.963 1 98.81 108 PRO A CA 1
ATOM 811 C C . PRO A 1 108 ? -2.42 -5.125 4.168 1 98.81 108 PRO A C 1
ATOM 813 O O . PRO A 1 108 ? -3.062 -4.18 4.633 1 98.81 108 PRO A O 1
ATOM 816 N N . LEU A 1 109 ? -1.271 -5.48 4.684 1 98.88 109 LEU A N 1
ATOM 817 C CA . LEU A 1 109 ? -0.678 -4.703 5.766 1 98.88 109 LEU A CA 1
ATOM 818 C C . LEU A 1 109 ? -0.371 -3.281 5.305 1 98.88 109 LEU A C 1
ATOM 820 O O . LEU A 1 109 ? -0.661 -2.318 6.02 1 98.88 109 LEU A O 1
ATOM 824 N N . VAL A 1 110 ? 0.183 -3.121 4.129 1 98.94 110 VAL A N 1
ATOM 825 C CA . VAL A 1 110 ? 0.451 -1.807 3.557 1 98.94 110 VAL A CA 1
ATOM 826 C C . VAL A 1 110 ? -0.86 -1.047 3.367 1 98.94 110 VAL A C 1
ATOM 828 O O . VAL A 1 110 ? -0.946 0.143 3.68 1 98.94 110 VAL A O 1
ATOM 831 N N . MET A 1 111 ? -1.874 -1.776 2.873 1 98.94 111 MET A N 1
ATOM 832 C CA . MET A 1 111 ? -3.178 -1.149 2.678 1 98.94 111 MET A CA 1
ATOM 833 C C . MET A 1 111 ? -3.752 -0.665 4.008 1 98.94 111 MET A C 1
ATOM 835 O O . MET A 1 111 ? -4.312 0.43 4.082 1 98.94 111 MET A O 1
ATOM 839 N N . ALA A 1 112 ? -3.625 -1.463 5.047 1 98.88 112 ALA A N 1
ATOM 840 C CA . ALA A 1 112 ? -4.172 -1.112 6.352 1 98.88 112 ALA A CA 1
ATOM 841 C C . ALA A 1 112 ? -3.523 0.156 6.898 1 98.88 112 ALA A C 1
ATOM 843 O O . ALA A 1 112 ? -4.215 1.065 7.363 1 98.88 112 ALA A O 1
ATOM 844 N N . VAL A 1 113 ? -2.225 0.207 6.801 1 98.75 113 VAL A N 1
ATOM 845 C CA . VAL A 1 113 ? -1.562 1.379 7.363 1 98.75 113 VAL A CA 1
ATOM 846 C C . VAL A 1 113 ? -1.804 2.59 6.465 1 98.75 113 VAL A C 1
ATOM 848 O O . VAL A 1 113 ? -1.838 3.727 6.941 1 98.75 113 VAL A O 1
ATOM 851 N N . ALA A 1 114 ? -1.938 2.383 5.141 1 98.81 114 ALA A N 1
ATOM 852 C CA . ALA A 1 114 ? -2.305 3.479 4.246 1 98.81 114 ALA A CA 1
ATOM 853 C C . ALA A 1 114 ? -3.664 4.059 4.621 1 98.81 114 ALA A C 1
ATOM 855 O O . ALA A 1 114 ? -3.832 5.281 4.672 1 98.81 114 ALA A O 1
ATOM 856 N N . LEU A 1 115 ? -4.598 3.195 4.871 1 98.88 115 LEU A N 1
ATOM 857 C CA . LEU A 1 115 ? -5.926 3.648 5.281 1 98.88 115 LEU A CA 1
ATOM 858 C C . LEU A 1 115 ? -5.859 4.391 6.613 1 98.88 115 LEU A C 1
ATOM 860 O O . LEU A 1 115 ? -6.598 5.355 6.828 1 98.88 115 LEU A O 1
ATOM 864 N N . LEU A 1 116 ? -4.996 3.936 7.496 1 97.88 116 LEU A N 1
ATOM 865 C CA . LEU A 1 116 ? -4.801 4.621 8.766 1 97.88 116 LEU A CA 1
ATOM 866 C C . LEU A 1 116 ? -4.348 6.062 8.547 1 97.88 116 LEU A C 1
ATOM 868 O O . LEU A 1 116 ? -4.73 6.961 9.297 1 97.88 116 LEU A O 1
ATOM 872 N N . MET A 1 117 ? -3.531 6.297 7.516 1 97.12 117 MET A N 1
ATOM 873 C CA . MET A 1 117 ? -3.096 7.652 7.191 1 97.12 117 MET A CA 1
ATOM 874 C C . MET A 1 117 ? -4.285 8.531 6.828 1 97.12 117 MET A C 1
ATOM 876 O O . MET A 1 117 ? -4.324 9.711 7.184 1 97.12 117 MET A O 1
ATOM 880 N N . ILE A 1 118 ? -5.207 7.98 6.129 1 97.12 118 ILE A N 1
ATOM 881 C CA . ILE A 1 118 ? -6.395 8.75 5.766 1 97.12 118 ILE A CA 1
ATOM 882 C C . ILE A 1 118 ? -7.223 9.039 7.016 1 97.12 118 ILE A C 1
ATOM 884 O O . ILE A 1 118 ? -7.75 10.141 7.176 1 97.12 118 ILE A O 1
ATOM 888 N N . VAL A 1 119 ? -7.324 8.062 7.906 1 96.75 119 VAL A N 1
ATOM 889 C CA . VAL A 1 119 ? -8.078 8.242 9.141 1 96.75 119 VAL A CA 1
ATOM 890 C C . VAL A 1 119 ? -7.477 9.398 9.945 1 96.75 119 VAL A C 1
ATOM 892 O O . VAL A 1 119 ? -8.203 10.219 10.508 1 96.75 119 VAL A O 1
ATOM 895 N N . VAL A 1 120 ? -6.195 9.469 9.945 1 94.44 120 VAL A N 1
ATOM 896 C CA . VAL A 1 120 ? -5.492 10.367 10.852 1 94.44 120 VAL A CA 1
ATOM 897 C C . VAL A 1 120 ? -5.348 11.742 10.211 1 94.44 120 VAL A C 1
ATOM 899 O O . VAL A 1 120 ? -5.488 12.766 10.875 1 94.44 120 VAL A O 1
ATOM 902 N N . PHE A 1 121 ? -5.125 11.82 8.852 1 91.44 121 PHE A N 1
ATOM 903 C CA . PHE A 1 121 ? -4.812 13.094 8.211 1 91.44 121 PHE A CA 1
ATOM 904 C C . PHE A 1 121 ? -6.031 13.633 7.473 1 91.44 121 PHE A C 1
ATOM 906 O O . PHE A 1 121 ? -6.051 14.797 7.066 1 91.44 121 PHE A O 1
ATOM 913 N N . GLY A 1 122 ? -7.043 12.789 7.336 1 87.62 122 GLY A N 1
ATOM 914 C CA . GLY A 1 122 ? -8.305 13.266 6.785 1 87.62 122 GLY A CA 1
ATOM 915 C C . GLY A 1 122 ? -8.344 13.227 5.27 1 87.62 122 GLY A C 1
ATOM 916 O O . GLY A 1 122 ? -7.543 12.523 4.641 1 87.62 122 GLY A O 1
ATOM 917 N N . ALA A 1 123 ? -9.297 13.969 4.645 1 83.25 123 ALA A N 1
ATOM 918 C CA . ALA A 1 123 ? -9.648 13.867 3.229 1 83.25 123 ALA A CA 1
ATOM 919 C C . ALA A 1 123 ? -8.867 14.883 2.398 1 83.25 123 ALA A C 1
ATOM 921 O O . ALA A 1 123 ? -8.805 14.773 1.172 1 83.25 123 ALA A O 1
ATOM 922 N N . GLY A 1 124 ? -8.266 15.734 2.982 1 82 124 GLY A N 1
ATOM 923 C CA . GLY A 1 124 ? -7.699 16.859 2.262 1 82 124 GLY A CA 1
ATOM 924 C C . GLY A 1 124 ? -8.734 17.906 1.873 1 82 124 GLY A C 1
ATOM 925 O O . GLY A 1 124 ? -9.938 17.688 2.059 1 82 124 GLY A O 1
ATOM 926 N N . ARG A 1 125 ? -8.398 19 1.308 1 84.62 125 ARG A N 1
ATOM 927 C CA . ARG A 1 125 ? -9.281 20.125 1.027 1 84.62 125 ARG A CA 1
ATOM 928 C C . ARG A 1 125 ? -10.117 19.859 -0.22 1 84.62 125 ARG A C 1
ATOM 930 O O . ARG A 1 125 ? -11.203 20.422 -0.374 1 84.62 125 ARG A O 1
ATOM 937 N N . ALA A 1 126 ? -9.508 19.125 -1.071 1 84.88 126 ALA A N 1
ATOM 938 C CA . ALA A 1 126 ? -10.219 18.812 -2.312 1 84.88 126 ALA A CA 1
ATOM 939 C C . ALA A 1 126 ? -11.195 17.656 -2.115 1 84.88 126 ALA A C 1
ATOM 941 O O . ALA A 1 126 ? -11.211 16.703 -2.9 1 84.88 126 ALA A O 1
ATOM 942 N N . SER A 1 127 ? -11.891 17.688 -1.018 1 89.38 127 SER A N 1
ATOM 943 C CA . SER A 1 127 ? -12.883 16.688 -0.669 1 89.38 127 SER A CA 1
ATOM 944 C C . SER A 1 127 ? -14.219 17.328 -0.302 1 89.38 127 SER A C 1
ATOM 946 O O . SER A 1 127 ? -14.266 18.516 0.013 1 89.38 127 SER A O 1
ATOM 948 N N . ILE A 1 128 ? -15.266 16.562 -0.455 1 89.5 128 ILE A N 1
ATOM 949 C CA . ILE A 1 128 ? -16.562 17.047 -0.007 1 89.5 128 ILE A CA 1
ATOM 950 C C . ILE A 1 128 ? -16.516 17.375 1.482 1 89.5 128 ILE A C 1
ATOM 952 O O . ILE A 1 128 ? -17.047 18.391 1.918 1 89.5 128 ILE A O 1
ATOM 956 N N . ASP A 1 129 ? -15.859 16.547 2.232 1 86.75 129 ASP A N 1
ATOM 957 C CA . ASP A 1 129 ? -15.672 16.828 3.65 1 86.75 129 ASP A CA 1
ATOM 958 C C . ASP A 1 129 ? -14.977 18.172 3.852 1 86.75 129 ASP A C 1
ATOM 960 O O . ASP A 1 129 ? -15.359 18.953 4.73 1 86.75 129 ASP A O 1
ATOM 964 N N . GLY A 1 130 ? -14.016 18.406 3.014 1 83.25 130 GLY A N 1
ATOM 965 C CA . GLY A 1 130 ? -13.266 19.656 3.086 1 83.25 130 GLY A CA 1
ATOM 966 C C . GLY A 1 130 ? -14.094 20.875 2.727 1 83.25 130 GLY A C 1
ATOM 967 O O . GLY A 1 130 ? -13.984 21.922 3.367 1 83.25 130 GLY A O 1
ATOM 968 N N . VAL A 1 131 ? -14.922 20.703 1.754 1 84.75 131 VAL A N 1
ATOM 969 C CA . VAL A 1 131 ? -15.766 21.797 1.294 1 84.75 131 VAL A CA 1
ATOM 970 C C . VAL A 1 131 ? -16.828 22.109 2.352 1 84.75 131 VAL A C 1
ATOM 972 O O . VAL A 1 131 ? -17.078 23.281 2.66 1 84.75 131 VAL A O 1
ATOM 975 N N . LEU A 1 132 ? -17.359 21.172 2.912 1 85 132 LEU A N 1
ATOM 976 C CA . LEU A 1 132 ? -18.406 21.344 3.906 1 85 132 LEU A CA 1
ATOM 977 C C . LEU A 1 132 ? -17.859 21.969 5.18 1 85 132 LEU A C 1
ATOM 979 O O . LEU A 1 132 ? -18.531 22.797 5.812 1 85 132 LEU A O 1
ATOM 983 N N . SER A 1 133 ? -16.688 21.625 5.527 1 81.12 133 SER A N 1
ATOM 984 C CA . SER A 1 133 ? -16.047 22.172 6.723 1 81.12 133 SER A CA 1
ATOM 985 C C . SER A 1 133 ? -15.719 23.656 6.547 1 81.12 133 SER A C 1
ATOM 987 O O . SER A 1 133 ? -15.766 24.422 7.504 1 81.12 133 SER A O 1
ATOM 989 N N . ARG A 1 134 ? -15.477 24.125 5.383 1 79.62 134 ARG A N 1
ATOM 990 C CA . ARG A 1 134 ? -15.164 25.516 5.078 1 79.62 134 ARG A CA 1
ATOM 991 C C . ARG A 1 134 ? -16.438 26.344 4.984 1 79.62 134 ARG A C 1
ATOM 993 O O . ARG A 1 134 ? -16.422 27.547 5.25 1 79.62 134 ARG A O 1
ATOM 1000 N N . ALA A 1 135 ? -17.453 25.719 4.562 1 82.31 135 ALA A N 1
ATOM 1001 C CA . ALA A 1 135 ? -18.719 26.422 4.434 1 82.31 135 ALA A CA 1
ATOM 1002 C C . ALA A 1 135 ? -19.312 26.766 5.801 1 82.31 135 ALA A C 1
ATOM 1004 O O . ALA A 1 135 ? -20.062 27.719 5.938 1 82.31 135 ALA A O 1
ATOM 1005 N N . ASP A 1 136 ? -19.078 26 6.637 1 69.12 136 ASP A N 1
ATOM 1006 C CA . ASP A 1 136 ? -19.594 26.234 7.98 1 69.12 136 ASP A CA 1
ATOM 1007 C C . ASP A 1 136 ? -18.766 27.297 8.703 1 69.12 136 ASP A C 1
ATOM 1009 O O . ASP A 1 136 ? -19.141 27.75 9.789 1 69.12 136 ASP A O 1
ATOM 1013 N N . LEU A 1 137 ? -17.656 27.859 8.156 1 56.75 137 LEU A N 1
ATOM 1014 C CA . LEU A 1 137 ? -16.891 28.938 8.766 1 56.75 137 LEU A CA 1
ATOM 1015 C C . LEU A 1 137 ? -17.234 30.281 8.102 1 56.75 137 LEU A C 1
ATOM 1017 O O . LEU A 1 137 ? -17.453 30.328 6.895 1 56.75 137 LEU A O 1
ATOM 1021 N N . MET B 1 1 ? -9.062 19.047 16.797 1 39.88 1 MET B N 1
ATOM 1022 C CA . MET B 1 1 ? -7.898 19.141 17.672 1 39.88 1 MET B CA 1
ATOM 1023 C C . MET B 1 1 ? -6.684 18.484 17.031 1 39.88 1 MET B C 1
ATOM 1025 O O . MET B 1 1 ? -6.773 17.359 16.516 1 39.88 1 MET B O 1
ATOM 1029 N N . ASP B 1 2 ? -5.766 19.266 16.594 1 55.19 2 ASP B N 1
ATOM 1030 C CA . ASP B 1 2 ? -4.453 18.875 16.078 1 55.19 2 ASP B CA 1
ATOM 1031 C C . ASP B 1 2 ? -3.742 17.953 17.078 1 55.19 2 ASP B C 1
ATOM 1033 O O . ASP B 1 2 ? -3.432 18.344 18.188 1 55.19 2 ASP B O 1
ATOM 1037 N N . GLN B 1 3 ? -3.971 16.672 17.078 1 79.31 3 GLN B N 1
ATOM 1038 C CA . GLN B 1 3 ? -3.273 15.742 17.953 1 79.31 3 GLN B CA 1
ATOM 1039 C C . GLN B 1 3 ? -1.915 15.359 17.375 1 79.31 3 GLN B C 1
ATOM 1041 O O . GLN B 1 3 ? -1.794 14.344 16.688 1 79.31 3 GLN B O 1
ATOM 1046 N N . PRO B 1 4 ? -0.99 16.219 17.766 1 85.19 4 PRO B N 1
ATOM 1047 C CA . PRO B 1 4 ? 0.345 16.031 17.188 1 85.19 4 PRO B CA 1
ATOM 1048 C C . PRO B 1 4 ? 0.921 14.641 17.484 1 85.19 4 PRO B C 1
ATOM 1050 O O . PRO B 1 4 ? 1.594 14.062 16.625 1 85.19 4 PRO B O 1
ATOM 1053 N N . ILE B 1 5 ? 0.514 14.07 18.641 1 89.88 5 ILE B N 1
ATOM 1054 C CA . ILE B 1 5 ? 1.064 12.773 19.031 1 89.88 5 ILE B CA 1
ATOM 1055 C C . ILE B 1 5 ? 0.478 11.68 18.141 1 89.88 5 ILE B C 1
ATOM 1057 O O . ILE B 1 5 ? 1.184 10.75 17.734 1 89.88 5 ILE B O 1
ATOM 1061 N N . VAL B 1 6 ? -0.777 11.75 17.828 1 91.75 6 VAL B N 1
ATOM 1062 C CA . VAL B 1 6 ? -1.444 10.766 16.984 1 91.75 6 VAL B CA 1
ATOM 1063 C C . VAL B 1 6 ? -0.848 10.805 15.57 1 91.75 6 VAL B C 1
ATOM 1065 O O . VAL B 1 6 ? -0.564 9.758 14.984 1 91.75 6 VAL B O 1
ATOM 1068 N N . ARG B 1 7 ? -0.663 11.922 15.031 1 92.12 7 ARG B N 1
ATOM 1069 C CA . ARG B 1 7 ? -0.079 12.078 13.703 1 92.12 7 ARG B CA 1
ATOM 1070 C C . ARG B 1 7 ? 1.343 11.523 13.664 1 92.12 7 ARG B C 1
ATOM 1072 O O . ARG B 1 7 ? 1.729 10.859 12.703 1 92.12 7 ARG B O 1
ATOM 1079 N N . ASP B 1 8 ? 2.062 11.789 14.734 1 92.56 8 ASP B N 1
ATOM 1080 C CA . ASP B 1 8 ? 3.438 11.297 14.812 1 92.56 8 ASP B CA 1
ATOM 1081 C C . ASP B 1 8 ? 3.477 9.773 14.859 1 92.56 8 ASP B C 1
ATOM 1083 O O . ASP B 1 8 ? 4.32 9.148 14.219 1 92.56 8 ASP B O 1
ATOM 1087 N N . ILE B 1 9 ? 2.637 9.227 15.617 1 95.06 9 ILE B N 1
ATOM 1088 C CA . ILE B 1 9 ? 2.58 7.777 15.75 1 95.06 9 ILE B CA 1
ATOM 1089 C C . ILE B 1 9 ? 2.158 7.156 14.422 1 95.06 9 ILE B C 1
ATOM 1091 O O . ILE B 1 9 ? 2.727 6.148 13.992 1 95.06 9 ILE B O 1
ATOM 1095 N N . ALA B 1 10 ? 1.167 7.762 13.758 1 95.75 10 ALA B N 1
ATOM 1096 C CA . ALA B 1 10 ? 0.71 7.258 12.461 1 95.75 10 ALA B CA 1
ATOM 1097 C C . ALA B 1 10 ? 1.838 7.277 11.438 1 95.75 10 ALA B C 1
ATOM 1099 O O . ALA B 1 10 ? 2.037 6.309 10.703 1 95.75 10 ALA B O 1
ATOM 1100 N N . LEU B 1 11 ? 2.561 8.375 11.438 1 95.31 11 LEU B N 1
ATOM 1101 C CA . LEU B 1 11 ? 3.658 8.484 10.484 1 95.31 11 LEU B CA 1
ATOM 1102 C C . LEU B 1 11 ? 4.758 7.477 10.805 1 95.31 11 LEU B C 1
ATOM 1104 O O . LEU B 1 11 ? 5.379 6.918 9.898 1 95.31 11 LEU B O 1
ATOM 1108 N N . LEU B 1 12 ? 5.008 7.23 12.07 1 96.19 12 LEU B N 1
ATOM 1109 C CA . LEU B 1 12 ? 6.027 6.273 12.477 1 96.19 12 LEU B CA 1
ATOM 1110 C C . LEU B 1 12 ? 5.637 4.855 12.062 1 96.19 12 LEU B C 1
ATOM 1112 O O . LEU B 1 12 ? 6.453 4.121 11.5 1 96.19 12 LEU B O 1
ATOM 1116 N N . VAL B 1 13 ? 4.422 4.453 12.367 1 97.94 13 VAL B N 1
ATOM 1117 C CA . VAL B 1 13 ? 3.945 3.117 12.023 1 97.94 13 VAL B CA 1
ATOM 1118 C C . VAL B 1 13 ? 3.961 2.934 10.508 1 97.94 13 VAL B C 1
ATOM 1120 O O . VAL B 1 13 ? 4.418 1.903 10.008 1 97.94 13 VAL B O 1
ATOM 1123 N N . PHE B 1 14 ? 3.473 3.939 9.812 1 98.31 14 PHE B N 1
ATOM 1124 C CA . PHE B 1 14 ? 3.406 3.934 8.352 1 98.31 14 PHE B CA 1
ATOM 1125 C C . PHE B 1 14 ? 4.797 3.766 7.75 1 98.31 14 PHE B C 1
ATOM 1127 O O . PHE B 1 14 ? 5.012 2.891 6.906 1 98.31 14 PHE B O 1
ATOM 1134 N N . ARG B 1 15 ? 5.676 4.547 8.211 1 97.69 15 ARG B N 1
ATOM 1135 C CA . ARG B 1 15 ? 7.062 4.516 7.75 1 97.69 15 ARG B CA 1
ATOM 1136 C C . ARG B 1 15 ? 7.723 3.186 8.094 1 97.69 15 ARG B C 1
ATOM 1138 O O . ARG B 1 15 ? 8.461 2.625 7.289 1 97.69 15 ARG B O 1
ATOM 1145 N N . ALA B 1 16 ? 7.527 2.719 9.273 1 98.38 16 ALA B N 1
ATOM 1146 C CA . ALA B 1 16 ? 8.117 1.456 9.711 1 98.38 16 ALA B CA 1
ATOM 1147 C C . ALA B 1 16 ? 7.617 0.294 8.852 1 98.38 16 ALA B C 1
ATOM 1149 O O . ALA B 1 16 ? 8.406 -0.558 8.438 1 98.38 16 ALA B O 1
ATOM 1150 N N . VAL B 1 17 ? 6.332 0.224 8.609 1 98.81 17 VAL B N 1
ATOM 1151 C CA . VAL B 1 17 ? 5.77 -0.858 7.812 1 98.81 17 VAL B CA 1
ATOM 1152 C C . VAL B 1 17 ? 6.355 -0.817 6.402 1 98.81 17 VAL B C 1
ATOM 1154 O O . VAL B 1 17 ? 6.828 -1.834 5.891 1 98.81 17 VAL B O 1
ATOM 1157 N N . LEU B 1 18 ? 6.344 0.369 5.762 1 98.88 18 LEU B N 1
ATOM 1158 C CA . LEU B 1 18 ? 6.898 0.474 4.418 1 98.88 18 LEU B CA 1
ATOM 1159 C C . LEU B 1 18 ? 8.375 0.102 4.406 1 98.88 18 LEU B C 1
ATOM 1161 O O . LEU B 1 18 ? 8.836 -0.621 3.52 1 98.88 18 LEU B O 1
ATOM 1165 N N . GLY B 1 19 ? 9.109 0.642 5.398 1 98.88 19 GLY B N 1
ATOM 1166 C CA . GLY B 1 19 ? 10.523 0.314 5.48 1 98.88 19 GLY B CA 1
ATOM 1167 C C . GLY B 1 19 ? 10.789 -1.172 5.637 1 98.88 19 GLY B C 1
ATOM 1168 O O . GLY B 1 19 ? 11.672 -1.726 4.977 1 98.88 19 GLY B O 1
ATOM 1169 N N . ILE B 1 20 ? 10.094 -1.835 6.492 1 98.88 20 ILE B N 1
ATOM 1170 C CA . ILE B 1 20 ? 10.266 -3.262 6.75 1 98.88 20 ILE B CA 1
ATOM 1171 C C . ILE B 1 20 ? 9.953 -4.055 5.484 1 98.88 20 ILE B C 1
ATOM 1173 O O . ILE B 1 20 ? 10.617 -5.047 5.188 1 98.88 20 ILE B O 1
ATOM 1177 N N . VAL B 1 21 ? 8.898 -3.639 4.762 1 98.94 21 VAL B N 1
ATOM 1178 C CA . VAL B 1 21 ? 8.578 -4.285 3.492 1 98.94 21 VAL B CA 1
ATOM 1179 C C . VAL B 1 21 ? 9.797 -4.258 2.574 1 98.94 21 VAL B C 1
ATOM 1181 O O . VAL B 1 21 ? 10.188 -5.285 2.016 1 98.94 21 VAL B O 1
ATOM 1184 N N . PHE B 1 22 ? 10.375 -3.053 2.424 1 98.94 22 PHE B N 1
ATOM 1185 C CA . PHE B 1 22 ? 11.523 -2.936 1.537 1 98.94 22 PHE B CA 1
ATOM 1186 C C . PHE B 1 22 ? 12.695 -3.756 2.061 1 98.94 22 PHE B C 1
ATOM 1188 O O . PHE B 1 22 ? 13.383 -4.43 1.29 1 98.94 22 PHE B O 1
ATOM 1195 N N . VAL B 1 23 ? 12.953 -3.729 3.365 1 98.94 23 VAL B N 1
ATOM 1196 C CA . VAL B 1 23 ? 14.047 -4.496 3.951 1 98.94 23 VAL B CA 1
ATOM 1197 C C . VAL B 1 23 ? 13.844 -5.984 3.674 1 98.94 23 VAL B C 1
ATOM 1199 O O . VAL B 1 23 ? 14.789 -6.695 3.332 1 98.94 23 VAL B O 1
ATOM 1202 N N . ALA B 1 24 ? 12.625 -6.484 3.885 1 98.81 24 ALA B N 1
ATOM 1203 C CA . ALA B 1 24 ? 12.32 -7.891 3.627 1 98.81 24 ALA B CA 1
ATOM 1204 C C . ALA B 1 24 ? 12.641 -8.266 2.182 1 98.81 24 ALA B C 1
ATOM 1206 O O . ALA B 1 24 ? 13.203 -9.328 1.919 1 98.81 24 ALA B O 1
ATOM 1207 N N . HIS B 1 25 ? 12.312 -7.383 1.253 1 98.69 25 HIS B N 1
ATOM 1208 C CA . HIS B 1 25 ? 12.57 -7.648 -0.157 1 98.69 25 HIS B CA 1
ATOM 1209 C C . HIS B 1 25 ? 14.07 -7.648 -0.45 1 98.69 25 HIS B C 1
ATOM 1211 O O . HIS B 1 25 ? 14.57 -8.531 -1.148 1 98.69 25 HIS B O 1
ATOM 1217 N N . GLY B 1 26 ? 14.734 -6.602 0.069 1 98.75 26 GLY B N 1
ATOM 1218 C CA . GLY B 1 26 ? 16.172 -6.574 -0.11 1 98.75 26 GLY B CA 1
ATOM 1219 C C . GLY B 1 26 ? 16.875 -7.781 0.484 1 98.75 26 GLY B C 1
ATOM 1220 O O . GLY B 1 26 ? 17.797 -8.336 -0.122 1 98.75 26 GLY B O 1
ATOM 1221 N N . PHE B 1 27 ? 16.453 -8.148 1.679 1 98.5 27 PHE B N 1
ATOM 1222 C CA . PHE B 1 27 ? 17.031 -9.32 2.338 1 98.5 27 PHE B CA 1
ATOM 1223 C C . PHE B 1 27 ? 16.781 -10.57 1.512 1 98.5 27 PHE B C 1
ATOM 1225 O O . PHE B 1 27 ? 17.688 -11.398 1.34 1 98.5 27 PHE B O 1
ATOM 1232 N N . GLU B 1 28 ? 15.57 -10.773 1.036 1 97.88 28 GLU B N 1
ATOM 1233 C CA . GLU B 1 28 ? 15.234 -11.906 0.179 1 97.88 28 GLU B CA 1
ATOM 1234 C C . GLU B 1 28 ? 16.125 -11.945 -1.056 1 97.88 28 GLU B C 1
ATOM 1236 O O . GLU B 1 28 ? 16.625 -13.016 -1.438 1 97.88 28 GLU B O 1
ATOM 1241 N N . ARG B 1 29 ? 16.344 -10.789 -1.691 1 98.25 29 ARG B N 1
ATOM 1242 C CA . ARG B 1 29 ? 17.109 -10.75 -2.928 1 98.25 29 ARG B CA 1
ATOM 1243 C C . ARG B 1 29 ? 18.578 -11.07 -2.666 1 98.25 29 ARG B C 1
ATOM 1245 O O . ARG B 1 29 ? 19.234 -11.719 -3.488 1 98.25 29 ARG B O 1
ATOM 1252 N N . PHE B 1 30 ? 19.078 -10.703 -1.53 1 98.19 30 PHE B N 1
ATOM 1253 C CA . PHE B 1 30 ? 20.484 -10.945 -1.239 1 98.19 30 PHE B CA 1
ATOM 1254 C C . PHE B 1 30 ? 20.688 -12.352 -0.693 1 98.19 30 PHE B C 1
ATOM 1256 O O . PHE B 1 30 ? 21.672 -13.023 -1.044 1 98.19 30 PHE B O 1
ATOM 1263 N N . PHE B 1 31 ? 19.719 -12.867 0.114 1 97.5 31 PHE B N 1
ATOM 1264 C CA . PHE B 1 31 ? 20.125 -13.969 0.977 1 97.5 31 PHE B CA 1
ATOM 1265 C C . PHE B 1 31 ? 19.188 -15.164 0.807 1 97.5 31 PHE B C 1
ATOM 1267 O O . PHE B 1 31 ? 19.453 -16.234 1.346 1 97.5 31 PHE B O 1
ATOM 1274 N N . ARG B 1 32 ? 18.188 -15.055 0.125 1 97.12 32 ARG B N 1
ATOM 1275 C CA . ARG B 1 32 ? 17.281 -16.188 -0.075 1 97.12 32 ARG B CA 1
ATOM 1276 C C . ARG B 1 32 ? 17.172 -16.547 -1.553 1 97.12 32 ARG B C 1
ATOM 1278 O O . ARG B 1 32 ? 17.75 -17.547 -2 1 97.12 32 ARG B O 1
ATOM 1285 N N . THR B 1 33 ? 16.547 -15.672 -2.291 1 96.69 33 THR B N 1
ATOM 1286 C CA . THR B 1 33 ? 16.484 -15.883 -3.732 1 96.69 33 THR B CA 1
ATOM 1287 C C . THR B 1 33 ? 17.875 -15.812 -4.352 1 96.69 33 THR B C 1
ATOM 1289 O O . THR B 1 33 ? 18.234 -16.672 -5.164 1 96.69 33 THR B O 1
ATOM 1292 N N . GLY B 1 34 ? 18.641 -14.812 -3.922 1 98.12 34 GLY B N 1
ATOM 1293 C CA . GLY B 1 34 ? 19.984 -14.602 -4.438 1 98.12 34 GLY B CA 1
ATOM 1294 C C . GLY B 1 34 ? 20.016 -13.688 -5.645 1 98.12 34 GLY B C 1
ATOM 1295 O O . GLY B 1 34 ? 19.047 -13.594 -6.395 1 98.12 34 GLY B O 1
ATOM 1296 N N . LEU B 1 35 ? 21.188 -13.133 -5.828 1 98.38 35 LEU B N 1
ATOM 1297 C CA . LEU B 1 35 ? 21.344 -12.133 -6.875 1 98.38 35 LEU B CA 1
ATOM 1298 C C . LEU B 1 35 ? 21.422 -12.789 -8.25 1 98.38 35 LEU B C 1
ATOM 1300 O O . LEU B 1 35 ? 21 -12.211 -9.25 1 98.38 35 LEU B O 1
ATOM 1304 N N . VAL B 1 36 ? 21.891 -13.961 -8.305 1 98.44 36 VAL B N 1
ATOM 1305 C CA . VAL B 1 36 ? 21.969 -14.664 -9.578 1 98.44 36 VAL B CA 1
ATOM 1306 C C . VAL B 1 36 ? 20.547 -14.938 -10.094 1 98.44 36 VAL B C 1
ATOM 1308 O O . VAL B 1 36 ? 20.234 -14.617 -11.234 1 98.44 36 VAL B O 1
ATOM 1311 N N . GLU B 1 37 ? 19.75 -15.516 -9.312 1 98.5 37 GLU B N 1
ATOM 1312 C CA . GLU B 1 37 ? 18.375 -15.805 -9.688 1 98.5 37 GLU B CA 1
ATOM 1313 C C . GLU B 1 37 ? 17.594 -14.516 -9.953 1 98.5 37 GLU B C 1
ATOM 1315 O O . GLU B 1 37 ? 16.812 -14.445 -10.898 1 98.5 37 GLU B O 1
ATOM 1320 N N . THR B 1 38 ? 17.797 -13.5 -9.086 1 98.19 38 THR B N 1
ATOM 1321 C CA . THR B 1 38 ? 17.125 -12.219 -9.297 1 98.19 38 THR B CA 1
ATOM 1322 C C . THR B 1 38 ? 17.516 -11.625 -10.656 1 98.19 38 THR B C 1
ATOM 1324 O O . THR B 1 38 ? 16.641 -11.141 -11.391 1 98.19 38 THR B O 1
ATOM 1327 N N . THR B 1 39 ? 18.766 -11.711 -10.953 1 98.62 39 THR B N 1
ATOM 1328 C CA . THR B 1 39 ? 19.234 -11.227 -12.25 1 98.62 39 THR B CA 1
ATOM 1329 C C . THR B 1 39 ? 18.547 -11.977 -13.383 1 98.62 39 THR B C 1
ATOM 1331 O O . THR B 1 39 ? 18.125 -11.367 -14.375 1 98.62 39 THR B O 1
ATOM 1334 N N . GLY B 1 40 ? 18.484 -13.266 -13.266 1 98.56 40 GLY B N 1
ATOM 1335 C CA . GLY B 1 40 ? 17.781 -14.062 -14.258 1 98.56 40 GLY B CA 1
ATOM 1336 C C . GLY B 1 40 ? 16.328 -13.664 -14.422 1 98.56 40 GLY B C 1
ATOM 1337 O O . GLY B 1 40 ? 15.828 -13.57 -15.547 1 98.56 40 GLY B O 1
ATOM 1338 N N . GLN B 1 41 ? 15.672 -13.422 -13.336 1 97.31 41 GLN B N 1
ATOM 1339 C CA . GLN B 1 41 ? 14.281 -12.992 -13.375 1 97.31 41 GLN B CA 1
ATOM 1340 C C . GLN B 1 41 ? 14.141 -11.633 -14.055 1 97.31 41 GLN B C 1
ATOM 1342 O O . GLN B 1 41 ? 13.25 -11.438 -14.883 1 97.31 41 GLN B O 1
ATOM 1347 N N . PHE B 1 42 ? 15.023 -10.68 -13.68 1 98.25 42 PHE B N 1
ATOM 1348 C CA . PHE B 1 42 ? 14.984 -9.352 -14.273 1 98.25 42 PHE B CA 1
ATOM 1349 C C . PHE B 1 42 ? 15.242 -9.422 -15.773 1 98.25 42 PHE B C 1
ATOM 1351 O O . PHE B 1 42 ? 14.602 -8.703 -16.547 1 98.25 42 PHE B O 1
ATOM 1358 N N . SER B 1 43 ? 16.125 -10.281 -16.141 1 98.31 43 SER B N 1
ATOM 1359 C CA . SER B 1 43 ? 16.391 -10.477 -17.562 1 98.31 43 SER B CA 1
ATOM 1360 C C . SER B 1 43 ? 15.164 -11 -18.281 1 98.31 43 SER B C 1
ATOM 1362 O O . SER B 1 43 ? 14.805 -10.492 -19.344 1 98.31 43 SER B O 1
ATOM 1364 N N . ALA B 1 44 ? 14.516 -11.953 -17.766 1 97.19 44 ALA B N 1
ATOM 1365 C CA . ALA B 1 44 ? 13.344 -12.562 -18.375 1 97.19 44 ALA B CA 1
ATOM 1366 C C . ALA B 1 44 ? 12.203 -11.555 -18.5 1 97.19 44 ALA B C 1
ATOM 1368 O O . ALA B 1 44 ? 11.383 -11.648 -19.422 1 97.19 44 ALA B O 1
ATOM 1369 N N . MET B 1 45 ? 12.219 -10.586 -17.641 1 95.69 45 MET B N 1
ATOM 1370 C CA . MET B 1 45 ? 11.141 -9.594 -17.625 1 95.69 45 MET B CA 1
ATOM 1371 C C . MET B 1 45 ? 11.5 -8.391 -18.5 1 95.69 45 MET B C 1
ATOM 1373 O O . MET B 1 45 ? 10.742 -7.426 -18.562 1 95.69 45 MET B O 1
ATOM 1377 N N . GLY B 1 46 ? 12.758 -8.312 -18.984 1 95.94 46 GLY B N 1
ATOM 1378 C CA . GLY B 1 46 ? 13.148 -7.234 -19.875 1 95.94 46 GLY B CA 1
ATOM 1379 C C . GLY B 1 46 ? 13.672 -6.012 -19.156 1 95.94 46 GLY B C 1
ATOM 1380 O O . GLY B 1 46 ? 13.742 -4.922 -19.719 1 95.94 46 GLY B O 1
ATOM 1381 N N . VAL B 1 47 ? 13.984 -6.184 -17.938 1 97.94 47 VAL B N 1
ATOM 1382 C CA . VAL B 1 47 ? 14.594 -5.086 -17.188 1 97.94 47 VAL B CA 1
ATOM 1383 C C . VAL B 1 47 ? 15.961 -4.754 -17.766 1 97.94 47 VAL B C 1
ATOM 1385 O O . VAL B 1 47 ? 16.781 -5.648 -18 1 97.94 47 VAL B O 1
ATOM 1388 N N . PRO B 1 48 ? 16.188 -3.555 -17.984 1 98.19 48 PRO B N 1
ATOM 1389 C CA . PRO B 1 48 ? 17.484 -3.211 -18.562 1 98.19 48 PRO B CA 1
ATOM 1390 C C . PRO B 1 48 ? 18.656 -3.461 -17.609 1 98.19 48 PRO B C 1
ATOM 1392 O O . PRO B 1 48 ? 18.5 -3.271 -16.391 1 98.19 48 PRO B O 1
ATOM 1395 N N . GLN B 1 49 ? 19.797 -3.875 -18.188 1 98.5 49 GLN B N 1
ATOM 1396 C CA . GLN B 1 49 ? 20.969 -4.152 -17.375 1 98.5 49 GLN B CA 1
ATOM 1397 C C . GLN B 1 49 ? 20.609 -4.984 -16.141 1 98.5 49 GLN B C 1
ATOM 1399 O O . GLN B 1 49 ? 20.828 -4.555 -15.008 1 98.5 49 GLN B O 1
ATOM 1404 N N . PRO B 1 50 ? 20.188 -6.16 -16.406 1 98.56 50 PRO B N 1
ATOM 1405 C CA . PRO B 1 50 ? 19.547 -6.918 -15.344 1 98.56 50 PRO B CA 1
ATOM 1406 C C . PRO B 1 50 ? 20.453 -7.141 -14.141 1 98.56 50 PRO B C 1
ATOM 1408 O O . PRO B 1 50 ? 19.984 -7.117 -13 1 98.56 50 PRO B O 1
ATOM 1411 N N . LYS B 1 51 ? 21.734 -7.359 -14.32 1 98.56 51 LYS B N 1
ATOM 1412 C CA . LYS B 1 51 ? 22.641 -7.559 -13.18 1 98.56 51 LYS B CA 1
ATOM 1413 C C . LYS B 1 51 ? 22.766 -6.285 -12.352 1 98.56 51 LYS B C 1
ATOM 1415 O O . LYS B 1 51 ? 22.609 -6.312 -11.133 1 98.56 51 LYS B O 1
ATOM 1420 N N . LEU B 1 52 ? 23.016 -5.191 -12.977 1 98.69 52 LEU B N 1
ATOM 1421 C CA . LEU B 1 52 ? 23.109 -3.916 -12.281 1 98.69 52 LEU B CA 1
ATOM 1422 C C . LEU B 1 52 ? 21.797 -3.572 -11.586 1 98.69 52 LEU B C 1
ATOM 1424 O O . LEU B 1 52 ? 21.797 -3.109 -10.445 1 98.69 52 LEU B O 1
ATOM 1428 N N . SER B 1 53 ? 20.719 -3.814 -12.305 1 98.81 53 SER B N 1
ATOM 1429 C CA . SER B 1 53 ? 19.406 -3.52 -11.734 1 98.81 53 SER B CA 1
ATOM 1430 C C . SER B 1 53 ? 19.141 -4.359 -10.492 1 98.81 53 SER B C 1
ATOM 1432 O O . SER B 1 53 ? 18.562 -3.869 -9.523 1 98.81 53 SER B O 1
ATOM 1434 N N . ALA B 1 54 ? 19.562 -5.594 -10.539 1 98.75 54 ALA B N 1
ATOM 1435 C CA . ALA B 1 54 ? 19.375 -6.469 -9.383 1 98.75 54 ALA B CA 1
ATOM 1436 C C . ALA B 1 54 ? 20.125 -5.945 -8.164 1 98.75 54 ALA B C 1
ATOM 1438 O O . ALA B 1 54 ? 19.594 -5.898 -7.062 1 98.75 54 ALA B O 1
ATOM 1439 N N . TYR B 1 55 ? 21.344 -5.512 -8.398 1 98.69 55 TYR B N 1
ATOM 1440 C CA . TYR B 1 55 ? 22.156 -4.988 -7.301 1 98.69 55 TYR B CA 1
ATOM 1441 C C . TYR B 1 55 ? 21.562 -3.686 -6.77 1 98.69 55 TYR B C 1
ATOM 1443 O O . TYR B 1 55 ? 21.5 -3.475 -5.559 1 98.69 55 TYR B O 1
ATOM 1451 N N . LEU B 1 56 ? 21.172 -2.828 -7.672 1 98.69 56 LEU B N 1
ATOM 1452 C CA . LEU B 1 56 ? 20.609 -1.543 -7.273 1 98.69 56 LEU B CA 1
ATOM 1453 C C . LEU B 1 56 ? 19.312 -1.737 -6.5 1 98.69 56 LEU B C 1
ATOM 1455 O O . LEU B 1 56 ? 19.094 -1.079 -5.48 1 98.69 56 LEU B O 1
ATOM 1459 N N . THR B 1 57 ? 18.484 -2.605 -7.016 1 98.81 57 THR B N 1
ATOM 1460 C CA . THR B 1 57 ? 17.203 -2.852 -6.363 1 98.81 57 THR B CA 1
ATOM 1461 C C . THR B 1 57 ? 17.422 -3.461 -4.977 1 98.81 57 THR B C 1
ATOM 1463 O O . THR B 1 57 ? 16.891 -2.959 -3.986 1 98.81 57 THR 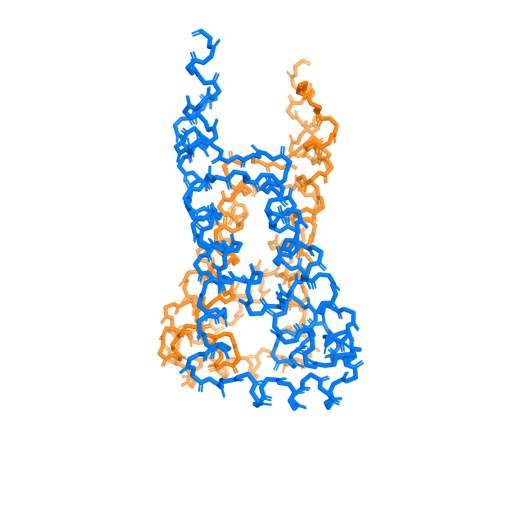B O 1
ATOM 1466 N N . ALA B 1 58 ? 18.219 -4.5 -4.898 1 98.81 58 ALA B N 1
ATOM 1467 C CA . ALA B 1 58 ? 18.453 -5.188 -3.633 1 98.81 58 ALA B CA 1
ATOM 1468 C C . ALA B 1 58 ? 19.078 -4.246 -2.604 1 98.81 58 ALA B C 1
ATOM 1470 O O . ALA B 1 58 ? 18.625 -4.184 -1.458 1 98.81 58 ALA B O 1
ATOM 1471 N N . THR B 1 59 ? 20.094 -3.52 -3.023 1 98.81 59 THR B N 1
ATOM 1472 C CA . THR B 1 59 ? 20.766 -2.582 -2.135 1 98.81 59 THR B CA 1
ATOM 1473 C C . THR B 1 59 ? 19.844 -1.438 -1.742 1 98.81 59 THR B C 1
ATOM 1475 O O . THR B 1 59 ? 19.766 -1.067 -0.568 1 98.81 59 THR B O 1
ATOM 1478 N N . GLY B 1 60 ? 19.172 -0.871 -2.771 1 98.81 60 GLY B N 1
ATOM 1479 C CA . GLY B 1 60 ? 18.234 0.203 -2.498 1 98.81 60 GLY B CA 1
ATOM 1480 C C . GLY B 1 60 ? 17.125 -0.201 -1.536 1 98.81 60 GLY B C 1
ATOM 1481 O O . GLY B 1 60 ? 16.75 0.574 -0.654 1 98.81 60 GLY B O 1
ATOM 1482 N N . GLU B 1 61 ? 16.641 -1.383 -1.71 1 98.94 61 GLU B N 1
ATOM 1483 C CA . GLU B 1 61 ? 15.586 -1.883 -0.836 1 98.94 61 GLU B CA 1
ATOM 1484 C C . GLU B 1 61 ? 16.094 -2.098 0.585 1 98.94 61 GLU B C 1
ATOM 1486 O O . GLU B 1 61 ? 15.477 -1.652 1.55 1 98.94 61 GLU B O 1
ATOM 1491 N N . LEU B 1 62 ? 17.219 -2.744 0.706 1 98.88 62 LEU B N 1
ATOM 1492 C CA . LEU B 1 62 ? 17.734 -3.066 2.029 1 98.88 62 LEU B CA 1
ATOM 1493 C C . LEU B 1 62 ? 18.172 -1.804 2.766 1 98.88 62 LEU B C 1
ATOM 1495 O O . LEU B 1 62 ? 17.75 -1.562 3.895 1 98.88 62 LEU B O 1
ATOM 1499 N N . LEU B 1 63 ? 19 -1.004 2.1 1 98.81 63 LEU B N 1
ATOM 1500 C CA . LEU B 1 63 ? 19.516 0.203 2.734 1 98.81 63 LEU B CA 1
ATOM 1501 C C . LEU B 1 63 ? 18.422 1.264 2.859 1 98.81 63 LEU B C 1
ATOM 1503 O O . LEU B 1 63 ? 18.281 1.891 3.91 1 98.81 63 LEU B O 1
ATOM 1507 N N . GLY B 1 64 ? 17.734 1.458 1.746 1 98.81 64 GLY B N 1
ATOM 1508 C CA . GLY B 1 64 ? 16.656 2.439 1.785 1 98.81 64 GLY B CA 1
ATOM 1509 C C . GLY B 1 64 ? 15.578 2.102 2.797 1 98.81 64 GLY B C 1
ATOM 1510 O O . GLY B 1 64 ? 15.117 2.973 3.539 1 98.81 64 GLY B O 1
ATOM 1511 N N . GLY B 1 65 ? 15.172 0.804 2.76 1 98.88 65 GLY B N 1
ATOM 1512 C CA . GLY B 1 65 ? 14.211 0.373 3.762 1 98.88 65 GLY B CA 1
ATOM 1513 C C . GLY B 1 65 ? 14.695 0.584 5.184 1 98.88 65 GLY B C 1
ATOM 1514 O O . GLY B 1 65 ? 13.938 1.044 6.043 1 98.88 65 GLY B O 1
ATOM 1515 N N . SER B 1 66 ? 15.93 0.273 5.488 1 98.81 66 SER B N 1
ATOM 1516 C CA . SER B 1 66 ? 16.5 0.438 6.816 1 98.81 66 SER B CA 1
ATOM 1517 C C . SER B 1 66 ? 16.531 1.905 7.234 1 98.81 66 SER B C 1
ATOM 1519 O O . SER B 1 66 ? 16.156 2.24 8.359 1 98.81 66 SER B 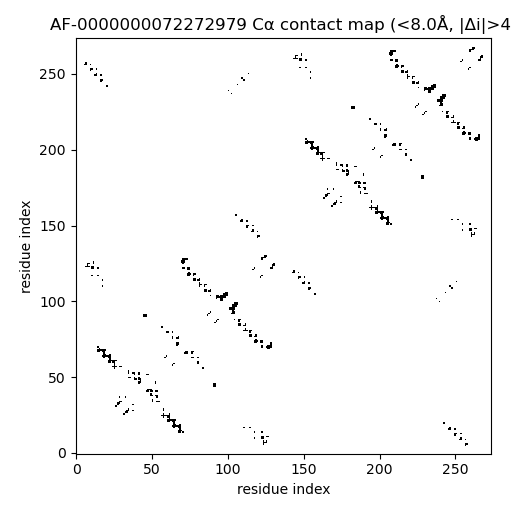O 1
ATOM 1521 N N . LEU B 1 67 ? 16.938 2.742 6.344 1 98.62 67 LEU B N 1
ATOM 1522 C CA . LEU B 1 67 ? 16.984 4.172 6.629 1 98.62 67 LEU B CA 1
ATOM 1523 C C . LEU B 1 67 ? 15.586 4.723 6.852 1 98.62 67 LEU B C 1
ATOM 1525 O O . LEU B 1 67 ? 15.383 5.621 7.672 1 98.62 67 LEU B O 1
ATOM 1529 N N . LEU B 1 68 ? 14.672 4.195 6.062 1 98.19 68 LEU B N 1
ATOM 1530 C CA . LEU B 1 68 ? 13.289 4.617 6.223 1 98.19 68 LEU B CA 1
ATOM 1531 C C . LEU B 1 68 ? 12.758 4.23 7.598 1 98.19 68 LEU B C 1
ATOM 1533 O O . LEU B 1 68 ? 12.094 5.035 8.258 1 98.19 68 LEU B O 1
ATOM 1537 N N . VAL B 1 69 ? 13.031 3.021 8.086 1 98 69 VAL B N 1
ATOM 1538 C CA . VAL B 1 69 ? 12.594 2.557 9.398 1 98 69 VAL B CA 1
ATOM 1539 C C . VAL B 1 69 ? 13.172 3.459 10.492 1 98 69 VAL B C 1
ATOM 1541 O O . VAL B 1 69 ? 12.453 3.885 11.398 1 98 69 VAL B O 1
ATOM 1544 N N . VAL B 1 70 ? 14.414 3.826 10.367 1 96.62 70 VAL B N 1
ATOM 1545 C CA . VAL B 1 70 ? 15.109 4.625 11.375 1 96.62 70 VAL B CA 1
ATOM 1546 C C . VAL B 1 70 ? 14.656 6.082 11.273 1 96.62 70 VAL B C 1
ATOM 1548 O O . VAL B 1 70 ? 14.688 6.82 12.266 1 96.62 70 VAL B O 1
ATOM 1551 N N . GLY B 1 71 ? 14.273 6.52 10.172 1 96.75 71 GLY B N 1
ATOM 1552 C CA . GLY B 1 71 ? 13.844 7.887 9.922 1 96.75 71 GLY B CA 1
ATOM 1553 C C . GLY B 1 71 ? 15 8.836 9.648 1 96.75 71 GLY B C 1
ATOM 1554 O O . GLY B 1 71 ? 15.008 9.969 10.141 1 96.75 71 GLY B O 1
ATOM 1555 N N . MET B 1 72 ? 15.898 8.312 8.922 1 96.38 72 MET B N 1
ATOM 1556 C CA . MET B 1 72 ? 17.047 9.109 8.508 1 96.38 72 MET B CA 1
ATOM 1557 C C . MET B 1 72 ? 16.984 9.414 7.012 1 96.38 72 MET B C 1
ATOM 1559 O O . MET B 1 72 ? 16.781 8.508 6.203 1 96.38 72 MET B O 1
ATOM 1563 N N . LEU B 1 73 ? 17.234 10.766 6.637 1 96.81 73 LEU B N 1
ATOM 1564 C CA . LEU B 1 73 ? 17.156 11.188 5.242 1 96.81 73 LEU B CA 1
ATOM 1565 C C . LEU B 1 73 ? 15.836 10.75 4.617 1 96.81 73 LEU B C 1
ATOM 1567 O O . LEU B 1 73 ? 15.812 10.266 3.486 1 96.81 73 LEU B O 1
ATOM 1571 N N . THR B 1 74 ? 14.844 10.859 5.371 1 97.06 74 THR B N 1
ATOM 1572 C CA . THR B 1 74 ? 13.562 10.203 5.113 1 97.06 74 THR B CA 1
ATOM 1573 C C . THR B 1 74 ? 12.984 10.656 3.777 1 97.06 74 THR B C 1
ATOM 1575 O O . THR B 1 74 ? 12.609 9.828 2.945 1 97.06 74 THR B O 1
ATOM 1578 N N . THR B 1 75 ? 12.906 11.953 3.5 1 96.38 75 THR B N 1
ATOM 1579 C CA . THR B 1 75 ? 12.32 12.477 2.273 1 96.38 75 THR B CA 1
ATOM 1580 C C . THR B 1 75 ? 13.109 12 1.052 1 96.38 75 THR B C 1
ATOM 1582 O O . THR B 1 75 ? 12.516 11.57 0.06 1 96.38 75 THR B O 1
ATOM 1585 N N . PHE B 1 76 ? 14.43 12.031 1.083 1 97.56 76 PHE B N 1
ATOM 1586 C CA . PHE B 1 76 ? 15.289 11.617 -0.021 1 97.56 76 PHE B CA 1
ATOM 1587 C C . PHE B 1 76 ? 15.164 10.125 -0.278 1 97.56 76 PHE B C 1
ATOM 1589 O O . PHE B 1 76 ? 15.008 9.695 -1.424 1 97.56 76 PHE B O 1
ATOM 1596 N N . VAL B 1 77 ? 15.211 9.367 0.774 1 98.56 77 VAL B N 1
ATOM 1597 C CA . VAL B 1 77 ? 15.156 7.914 0.678 1 98.56 77 VAL B CA 1
ATOM 1598 C C . VAL B 1 77 ? 13.789 7.484 0.149 1 98.56 77 VAL B C 1
ATOM 1600 O O . VAL B 1 77 ? 13.695 6.633 -0.739 1 98.56 77 VAL B O 1
ATOM 1603 N N . ALA B 1 78 ? 12.773 8.07 0.692 1 98.81 78 ALA B N 1
ATOM 1604 C CA . ALA B 1 78 ? 11.43 7.758 0.205 1 98.81 78 ALA B CA 1
ATOM 1605 C C . ALA B 1 78 ? 11.289 8.086 -1.278 1 98.81 78 ALA B C 1
ATOM 1607 O O . ALA B 1 78 ? 10.664 7.34 -2.033 1 98.81 78 ALA B O 1
ATOM 1608 N N . GLY B 1 79 ? 11.812 9.195 -1.697 1 98.62 79 GLY B N 1
ATOM 1609 C CA . GLY B 1 79 ? 11.789 9.555 -3.107 1 98.62 79 GLY B CA 1
ATOM 1610 C C . GLY B 1 79 ? 12.523 8.562 -3.984 1 98.62 79 GLY B C 1
ATOM 1611 O O . GLY B 1 79 ? 12.031 8.18 -5.051 1 98.62 79 GLY B O 1
ATOM 1612 N N . ALA B 1 80 ? 13.703 8.164 -3.596 1 98.81 80 ALA B N 1
ATOM 1613 C CA . ALA B 1 80 ? 14.492 7.191 -4.352 1 98.81 80 ALA B CA 1
ATOM 1614 C C . ALA B 1 80 ? 13.766 5.852 -4.453 1 98.81 80 ALA B C 1
ATOM 1616 O O . ALA B 1 80 ? 13.734 5.238 -5.523 1 98.81 80 ALA B O 1
ATOM 1617 N N . LEU B 1 81 ? 13.203 5.406 -3.348 1 98.88 81 LEU B N 1
ATOM 1618 C CA . LEU B 1 81 ? 12.461 4.152 -3.35 1 98.88 81 LEU B CA 1
ATOM 1619 C C . LEU B 1 81 ? 11.219 4.262 -4.223 1 98.88 81 LEU B C 1
ATOM 1621 O O . LEU B 1 81 ? 10.836 3.297 -4.895 1 98.88 81 LEU B O 1
ATOM 1625 N N . ALA B 1 82 ? 10.57 5.438 -4.199 1 98.88 82 ALA B N 1
ATOM 1626 C CA . ALA B 1 82 ? 9.422 5.645 -5.078 1 98.88 82 ALA B CA 1
ATOM 1627 C C . ALA B 1 82 ? 9.82 5.508 -6.543 1 98.88 82 ALA B C 1
ATOM 1629 O O . ALA B 1 82 ? 9.086 4.91 -7.336 1 98.88 82 ALA B O 1
ATOM 1630 N N . LEU B 1 83 ? 10.945 6.051 -6.898 1 98.75 83 LEU B N 1
ATOM 1631 C CA . LEU B 1 83 ? 11.43 5.926 -8.266 1 98.75 83 LEU B CA 1
ATOM 1632 C C . LEU B 1 83 ? 11.703 4.469 -8.617 1 98.75 83 LEU B C 1
ATOM 1634 O O . LEU B 1 83 ? 11.422 4.027 -9.734 1 98.75 83 LEU B O 1
ATOM 1638 N N . LEU B 1 84 ? 12.281 3.766 -7.688 1 98.75 84 LEU B N 1
ATOM 1639 C CA . LEU B 1 84 ? 12.5 2.336 -7.883 1 98.75 84 LEU B CA 1
ATOM 1640 C C . LEU B 1 84 ? 11.18 1.608 -8.117 1 98.75 84 LEU B C 1
ATOM 1642 O O . LEU B 1 84 ? 11.086 0.767 -9.016 1 98.75 84 LEU B O 1
ATOM 1646 N N . VAL B 1 85 ? 10.188 1.942 -7.355 1 98.81 85 VAL B N 1
ATOM 1647 C CA . VAL B 1 85 ? 8.875 1.305 -7.469 1 98.81 85 VAL B CA 1
ATOM 1648 C C . VAL B 1 85 ? 8.242 1.664 -8.812 1 98.81 85 VAL B C 1
ATOM 1650 O O . VAL B 1 85 ? 7.648 0.81 -9.477 1 98.81 85 VAL B O 1
ATOM 1653 N N . VAL B 1 86 ? 8.359 2.879 -9.258 1 98.62 86 VAL B N 1
ATOM 1654 C CA . VAL B 1 86 ? 7.809 3.312 -10.539 1 98.62 86 VAL B CA 1
ATOM 1655 C C . VAL B 1 86 ? 8.5 2.568 -11.68 1 98.62 86 VAL B C 1
ATOM 1657 O O . VAL B 1 86 ? 7.859 2.158 -12.641 1 98.62 86 VAL B O 1
ATOM 1660 N N . ALA B 1 87 ? 9.797 2.424 -11.539 1 98.31 87 ALA B N 1
ATOM 1661 C CA . ALA B 1 87 ? 10.516 1.62 -12.531 1 98.31 87 ALA B CA 1
ATOM 1662 C C . ALA B 1 87 ? 9.977 0.191 -12.562 1 98.31 87 ALA B C 1
ATOM 1664 O O . ALA B 1 87 ? 9.789 -0.381 -13.641 1 98.31 87 ALA B O 1
ATOM 1665 N N . ALA B 1 88 ? 9.742 -0.404 -11.422 1 98.12 88 ALA B N 1
ATOM 1666 C CA . ALA B 1 88 ? 9.188 -1.754 -11.359 1 98.12 88 ALA B CA 1
ATOM 1667 C C . ALA B 1 88 ? 7.809 -1.81 -12.008 1 98.12 88 ALA B C 1
ATOM 1669 O O . ALA B 1 88 ? 7.473 -2.787 -12.68 1 98.12 88 ALA B O 1
ATOM 1670 N N . ILE B 1 89 ? 7.016 -0.733 -11.75 1 98.56 89 ILE B N 1
ATOM 1671 C CA . ILE B 1 89 ? 5.707 -0.685 -12.391 1 98.56 89 ILE B CA 1
ATOM 1672 C C . ILE B 1 89 ? 5.871 -0.763 -13.914 1 98.56 89 ILE B C 1
ATOM 1674 O O . ILE B 1 89 ? 5.195 -1.552 -14.578 1 98.56 89 ILE B O 1
ATOM 1678 N N . TYR B 1 90 ? 6.754 -0.052 -14.43 1 97.88 90 TYR B N 1
ATOM 1679 C CA . TYR B 1 90 ? 6.926 0.058 -15.875 1 97.88 90 TYR B CA 1
ATOM 1680 C C . TYR B 1 90 ? 7.523 -1.218 -16.453 1 97.88 90 TYR B C 1
ATOM 1682 O O . TYR B 1 90 ? 7.008 -1.769 -17.422 1 97.88 90 TYR B O 1
ATOM 1690 N N . PHE B 1 91 ? 8.523 -1.761 -15.898 1 96.81 91 PHE B N 1
ATOM 1691 C CA . PHE B 1 91 ? 9.273 -2.848 -16.516 1 96.81 91 PHE B CA 1
ATOM 1692 C C . PHE B 1 91 ? 8.695 -4.199 -16.125 1 96.81 91 PHE B C 1
ATOM 1694 O O . PHE B 1 91 ? 8.867 -5.188 -16.844 1 96.81 91 PHE B O 1
ATOM 1701 N N . VAL B 1 92 ? 8.008 -4.23 -15.008 1 96.75 92 VAL B N 1
ATOM 1702 C CA . VAL B 1 92 ? 7.719 -5.551 -14.453 1 96.75 92 VAL B CA 1
ATOM 1703 C C . VAL B 1 92 ? 6.211 -5.77 -14.406 1 96.75 92 VAL B C 1
ATOM 1705 O O . VAL B 1 92 ? 5.73 -6.879 -14.656 1 96.75 92 VAL B O 1
ATOM 1708 N N . HIS B 1 93 ? 5.434 -4.723 -14.117 1 97.75 93 HIS B N 1
ATOM 1709 C CA . HIS B 1 93 ? 4.07 -5.012 -13.68 1 97.75 93 HIS B CA 1
ATOM 1710 C C . HIS B 1 93 ? 3.051 -4.531 -14.703 1 97.75 93 HIS B C 1
ATOM 1712 O O . HIS B 1 93 ? 1.94 -5.062 -14.773 1 97.75 93 HIS B O 1
ATOM 1718 N N . LEU B 1 94 ? 3.385 -3.6 -15.523 1 96.44 94 LEU B N 1
ATOM 1719 C CA . LEU B 1 94 ? 2.426 -2.934 -16.391 1 96.44 94 LEU B CA 1
ATOM 1720 C C . LEU B 1 94 ? 1.771 -3.932 -17.344 1 96.44 94 LEU B C 1
ATOM 1722 O O . LEU B 1 94 ? 0.56 -3.877 -17.562 1 96.44 94 LEU B O 1
ATOM 1726 N N . ASP B 1 95 ? 2.479 -4.934 -17.844 1 96.38 95 ASP B N 1
ATOM 1727 C CA . ASP B 1 95 ? 1.976 -5.867 -18.844 1 96.38 95 ASP B CA 1
ATOM 1728 C C . ASP B 1 95 ? 1.094 -6.938 -18.203 1 96.38 95 ASP B C 1
ATOM 1730 O O . ASP B 1 95 ? 0.441 -7.715 -18.906 1 96.38 95 ASP B O 1
ATOM 1734 N N . HIS B 1 96 ? 1.03 -6.941 -16.922 1 97.19 96 HIS B N 1
ATOM 1735 C CA . HIS B 1 96 ? 0.267 -7.973 -16.219 1 97.19 96 HIS B CA 1
ATOM 1736 C C . HIS B 1 96 ? -1.098 -7.445 -15.789 1 97.19 96 HIS B C 1
ATOM 1738 O O . HIS B 1 96 ? -1.828 -8.125 -15.07 1 97.19 96 HIS B O 1
ATOM 1744 N N . GLY B 1 97 ? -1.4 -6.148 -16.172 1 97.31 97 GLY B N 1
ATOM 1745 C CA . GLY B 1 97 ? -2.695 -5.586 -15.828 1 97.31 97 GLY B CA 1
ATOM 1746 C C . GLY B 1 97 ? -2.701 -4.883 -14.484 1 97.31 97 GLY B C 1
ATOM 1747 O O . GLY B 1 97 ? -1.668 -4.379 -14.039 1 97.31 97 GLY B O 1
ATOM 1748 N N . PHE B 1 98 ? -3.859 -4.859 -13.836 1 98.38 98 PHE B N 1
ATOM 1749 C CA . PHE B 1 98 ? -4.031 -4.012 -12.664 1 98.38 98 PHE B CA 1
ATOM 1750 C C . PHE B 1 98 ? -3.877 -4.824 -11.383 1 98.38 98 PHE B C 1
ATOM 1752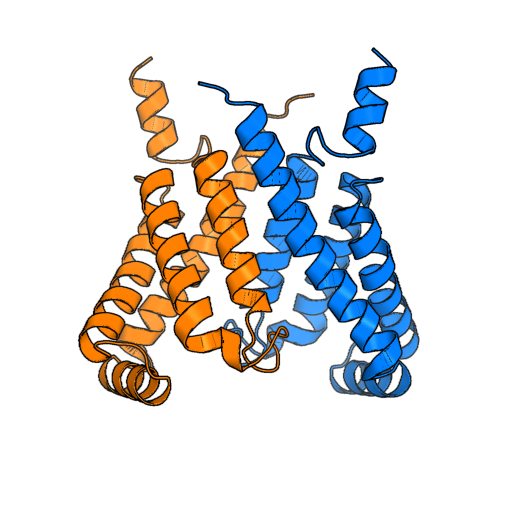 O O . PHE B 1 98 ? -3.158 -4.418 -10.469 1 98.38 98 PHE B O 1
ATOM 1759 N N . PHE B 1 99 ? -4.402 -6.02 -11.352 1 98.25 99 PHE B N 1
ATOM 1760 C CA . PHE B 1 99 ? -4.637 -6.707 -10.086 1 98.25 99 PHE B CA 1
ATOM 1761 C C . PHE B 1 99 ? -3.361 -7.387 -9.594 1 98.25 99 PHE B C 1
ATOM 1763 O O . PHE B 1 99 ? -2.625 -7.98 -10.383 1 98.25 99 PHE B O 1
ATOM 1770 N N . VAL B 1 100 ? -3.188 -7.363 -8.312 1 97.56 100 VAL B N 1
ATOM 1771 C CA . VAL B 1 100 ? -1.999 -7.898 -7.656 1 97.56 100 VAL B CA 1
ATOM 1772 C C . VAL B 1 100 ? -1.972 -9.422 -7.793 1 97.56 100 VAL B C 1
ATOM 1774 O O . VAL B 1 100 ? -0.9 -10.023 -7.895 1 97.56 100 VAL B O 1
ATOM 1777 N N . ALA B 1 101 ? -3.102 -10.062 -7.82 1 94.56 101 ALA B N 1
ATOM 1778 C CA . ALA B 1 101 ? -3.18 -11.516 -7.945 1 94.56 101 ALA B CA 1
ATOM 1779 C C . ALA B 1 101 ? -2.488 -11.992 -9.219 1 94.56 101 ALA B C 1
ATOM 1781 O O . ALA B 1 101 ? -1.987 -13.117 -9.273 1 94.56 101 ALA B O 1
ATOM 1782 N N . ASP B 1 102 ? -2.395 -11.164 -10.234 1 95.5 102 ASP B N 1
ATOM 1783 C CA . ASP B 1 102 ? -1.77 -11.492 -11.516 1 95.5 102 ASP B CA 1
ATOM 1784 C C . ASP B 1 102 ? -0.409 -10.82 -11.648 1 95.5 102 ASP B C 1
ATOM 1786 O O . ASP B 1 102 ? 0.092 -10.641 -12.766 1 95.5 102 ASP B O 1
ATOM 1790 N N . SER B 1 103 ? 0.103 -10.289 -10.547 1 96.44 103 SER B N 1
ATOM 1791 C CA . SER B 1 103 ? 1.357 -9.539 -10.539 1 96.44 103 SER B CA 1
ATOM 1792 C C . SER B 1 103 ? 1.212 -8.203 -11.266 1 96.44 103 SER B C 1
ATOM 1794 O O . SER B 1 103 ? 2.164 -7.719 -11.875 1 96.44 103 SER B O 1
ATOM 1796 N N . GLY B 1 104 ? 0.024 -7.656 -11.281 1 97.94 104 GLY B N 1
ATOM 1797 C CA . GLY B 1 104 ? -0.235 -6.371 -11.906 1 97.94 104 GLY B CA 1
ATOM 1798 C C . GLY B 1 104 ? 0.314 -5.199 -11.117 1 97.94 104 GLY B C 1
ATOM 1799 O O . GLY B 1 104 ? 1.09 -5.387 -10.18 1 97.94 104 GLY B O 1
ATOM 1800 N N . MET B 1 105 ? -0.092 -3.967 -11.516 1 98.56 105 MET B N 1
ATOM 1801 C CA . MET B 1 105 ? 0.522 -2.752 -10.984 1 98.56 105 MET B CA 1
ATOM 1802 C C . MET B 1 105 ? -0.174 -2.307 -9.703 1 98.56 105 MET B C 1
ATOM 1804 O O . MET B 1 105 ? 0.255 -1.347 -9.062 1 98.56 105 MET B O 1
ATOM 1808 N N . GLU B 1 106 ? -1.191 -2.961 -9.25 1 98.69 106 GLU B N 1
ATOM 1809 C CA . GLU B 1 106 ? -2.006 -2.557 -8.102 1 98.69 106 GLU B CA 1
ATOM 1810 C C . GLU B 1 106 ? -1.14 -2.299 -6.871 1 98.69 106 GLU B C 1
ATOM 1812 O O . GLU B 1 106 ? -1.129 -1.189 -6.336 1 98.69 106 GLU B O 1
ATOM 1817 N N . TYR B 1 107 ? -0.352 -3.307 -6.496 1 98.75 107 TYR B N 1
ATOM 1818 C CA . TYR B 1 107 ? 0.43 -3.211 -5.27 1 98.75 107 TYR B CA 1
ATOM 1819 C C . TYR B 1 107 ? 1.538 -2.174 -5.406 1 98.75 107 TYR B C 1
ATOM 1821 O O . TYR B 1 107 ? 1.675 -1.286 -4.562 1 98.75 107 TYR B O 1
ATOM 1829 N N . PRO B 1 108 ? 2.33 -2.24 -6.418 1 98.81 108 PRO B N 1
ATOM 1830 C CA . PRO B 1 108 ? 3.371 -1.213 -6.492 1 98.81 108 PRO B CA 1
ATOM 1831 C C . PRO B 1 108 ? 2.801 0.195 -6.648 1 98.81 108 PRO B C 1
ATOM 1833 O O . PRO B 1 108 ? 3.406 1.165 -6.188 1 98.81 108 PRO B O 1
ATOM 1836 N N . LEU B 1 109 ? 1.647 0.34 -7.262 1 98.88 109 LEU B N 1
ATOM 1837 C CA . LEU B 1 109 ? 1.015 1.651 -7.336 1 98.88 109 LEU B CA 1
ATOM 1838 C C . LEU B 1 109 ? 0.67 2.168 -5.945 1 98.88 109 LEU B C 1
ATOM 1840 O O . LEU B 1 109 ? 0.918 3.336 -5.633 1 98.88 109 LEU B O 1
ATOM 1844 N N . VAL B 1 110 ? 0.137 1.329 -5.098 1 98.94 110 VAL B N 1
ATOM 1845 C CA . VAL B 1 110 ? -0.163 1.689 -3.715 1 98.94 110 VAL B CA 1
ATOM 1846 C C . VAL B 1 110 ? 1.127 2.057 -2.984 1 98.94 110 VAL B C 1
ATOM 1848 O O . VAL B 1 110 ? 1.171 3.043 -2.246 1 98.94 110 VAL B O 1
ATOM 1851 N N . MET B 1 111 ? 2.174 1.25 -3.232 1 98.94 111 MET B N 1
ATOM 1852 C CA . MET B 1 111 ? 3.461 1.53 -2.604 1 98.94 111 MET B CA 1
ATOM 1853 C C . MET B 1 111 ? 4 2.887 -3.045 1 98.94 111 MET B C 1
ATOM 1855 O O . MET B 1 111 ? 4.527 3.645 -2.23 1 98.94 111 MET B O 1
ATOM 1859 N N . ALA B 1 112 ? 3.879 3.201 -4.32 1 98.88 112 ALA B N 1
ATOM 1860 C CA . ALA B 1 112 ? 4.395 4.461 -4.855 1 98.88 112 ALA B CA 1
ATOM 1861 C C . ALA B 1 112 ? 3.697 5.656 -4.211 1 98.88 112 ALA B C 1
ATOM 1863 O O . ALA B 1 112 ? 4.355 6.605 -3.777 1 98.88 112 ALA B O 1
ATOM 1864 N N . VAL B 1 113 ? 2.393 5.566 -4.121 1 98.75 113 VAL B N 1
ATOM 1865 C CA . VAL B 1 113 ? 1.686 6.715 -3.562 1 98.75 113 VAL B CA 1
ATOM 1866 C C . VAL B 1 113 ? 1.905 6.773 -2.053 1 98.75 113 VAL B C 1
ATOM 1868 O O . VAL B 1 113 ? 1.892 7.855 -1.459 1 98.75 113 VAL B O 1
ATOM 1871 N N . ALA B 1 114 ? 2.074 5.613 -1.395 1 98.81 114 ALA B N 1
ATOM 1872 C CA . ALA B 1 114 ? 2.424 5.605 0.023 1 98.81 114 ALA B CA 1
ATOM 1873 C C . ALA B 1 114 ? 3.758 6.305 0.264 1 98.81 114 ALA B C 1
ATOM 1875 O O . ALA B 1 114 ? 3.887 7.109 1.189 1 98.81 114 ALA B O 1
ATOM 1876 N N . LEU B 1 115 ? 4.711 5.992 -0.553 1 98.88 115 LEU B N 1
ATOM 1877 C CA . LEU B 1 115 ? 6.016 6.633 -0.435 1 98.88 115 LEU B CA 1
ATOM 1878 C C . LEU B 1 115 ? 5.906 8.133 -0.684 1 98.88 115 LEU B C 1
ATOM 1880 O O . LEU B 1 115 ? 6.613 8.922 -0.057 1 98.88 115 LEU B O 1
ATOM 1884 N N . LEU B 1 116 ? 5.043 8.523 -1.602 1 97.94 116 LEU B N 1
ATOM 1885 C CA . LEU B 1 116 ? 4.805 9.938 -1.856 1 97.94 116 LEU B CA 1
ATOM 1886 C C . LEU B 1 116 ? 4.312 10.641 -0.596 1 97.94 116 LEU B C 1
ATOM 1888 O O . LEU B 1 116 ? 4.66 11.797 -0.352 1 97.94 116 LEU B O 1
ATOM 1892 N N . MET B 1 117 ? 3.508 9.961 0.226 1 97.06 117 MET B N 1
ATOM 1893 C CA . MET B 1 117 ? 3.037 10.531 1.483 1 97.06 117 MET B CA 1
ATOM 1894 C C . MET B 1 117 ? 4.207 10.828 2.416 1 97.06 117 MET B C 1
ATOM 1896 O O . MET B 1 117 ? 4.207 11.844 3.117 1 97.06 117 MET B O 1
ATOM 1900 N N . ILE B 1 118 ? 5.152 9.969 2.418 1 97.12 118 ILE B N 1
ATOM 1901 C CA . ILE B 1 118 ? 6.32 10.195 3.26 1 97.12 118 ILE B CA 1
ATOM 1902 C C . ILE B 1 118 ? 7.121 11.383 2.721 1 97.12 118 ILE B C 1
ATOM 1904 O O . ILE B 1 118 ? 7.617 12.211 3.49 1 97.12 118 ILE B O 1
ATOM 1908 N N . VAL B 1 119 ? 7.238 11.469 1.408 1 96.75 119 VAL B N 1
ATOM 1909 C CA . VAL B 1 119 ? 7.965 12.57 0.789 1 96.75 119 VAL B CA 1
ATOM 1910 C C . VAL B 1 119 ? 7.316 13.898 1.18 1 96.75 119 VAL B C 1
ATOM 1912 O O . VAL B 1 119 ? 8.016 14.867 1.488 1 96.75 119 VAL B O 1
ATOM 1915 N N . VAL B 1 120 ? 6.035 13.906 1.219 1 94.44 120 VAL B N 1
ATOM 1916 C CA . VAL B 1 120 ? 5.297 15.156 1.348 1 94.44 120 VAL B CA 1
ATOM 1917 C C . VAL B 1 120 ? 5.113 15.5 2.824 1 94.44 120 VAL B C 1
ATOM 1919 O O . VAL B 1 120 ? 5.211 16.672 3.215 1 94.44 120 VAL B O 1
ATOM 1922 N N . PHE B 1 121 ? 4.902 14.477 3.725 1 91.44 121 PHE B N 1
ATOM 1923 C CA . PHE B 1 121 ? 4.555 14.75 5.113 1 91.44 121 PHE B CA 1
ATOM 1924 C C . PHE B 1 121 ? 5.762 14.547 6.023 1 91.44 121 PHE B C 1
ATOM 1926 O O . PHE B 1 121 ? 5.746 14.961 7.184 1 91.44 121 PHE B O 1
ATOM 1933 N N . GLY B 1 122 ? 6.789 13.953 5.461 1 87.56 122 GLY B N 1
ATOM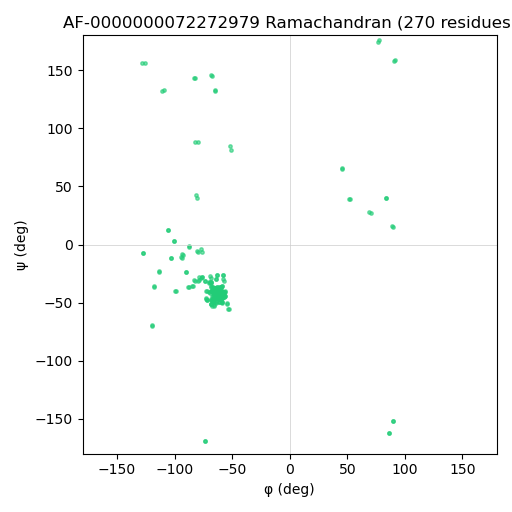 1934 C CA . GLY B 1 122 ? 8.039 13.859 6.199 1 87.56 122 GLY B CA 1
ATOM 1935 C C . GLY B 1 122 ? 8.102 12.641 7.102 1 87.56 122 GLY B C 1
ATOM 1936 O O . GLY B 1 122 ? 7.332 11.695 6.934 1 87.56 122 GLY B O 1
ATOM 1937 N N . ALA B 1 123 ? 9.039 12.641 8.094 1 83.81 123 ALA B N 1
ATOM 1938 C CA . ALA B 1 123 ? 9.422 11.477 8.883 1 83.81 123 ALA B CA 1
ATOM 1939 C C . ALA B 1 123 ? 8.633 11.422 10.195 1 83.81 123 ALA B C 1
ATOM 1941 O O . ALA B 1 123 ? 8.594 10.383 10.852 1 83.81 123 ALA B O 1
ATOM 1942 N N . GLY B 1 124 ? 7.996 12.391 10.492 1 82.31 124 GLY B N 1
ATOM 1943 C CA . GLY B 1 124 ? 7.418 12.5 11.828 1 82.31 124 GLY B CA 1
ATOM 1944 C C . GLY B 1 124 ? 8.438 12.875 12.891 1 82.31 124 GLY B C 1
ATOM 1945 O O . GLY B 1 124 ? 9.641 12.922 12.617 1 82.31 124 GLY B O 1
ATOM 1946 N N . ARG B 1 125 ? 8.078 13.117 14.086 1 85 125 ARG B N 1
ATOM 1947 C CA . ARG B 1 125 ? 8.938 13.633 15.148 1 85 125 ARG B CA 1
ATOM 1948 C C . ARG B 1 125 ? 9.805 12.523 15.734 1 85 125 ARG B C 1
ATOM 1950 O O . ARG B 1 125 ? 10.867 12.789 16.297 1 85 125 ARG B O 1
ATOM 1957 N N . ALA B 1 126 ? 9.234 11.383 15.688 1 85.06 126 ALA B N 1
ATOM 1958 C CA . ALA B 1 126 ? 9.977 10.242 16.234 1 85.06 126 ALA B CA 1
ATOM 1959 C C . ALA B 1 126 ? 10.992 9.719 15.227 1 85.06 126 ALA B C 1
ATOM 1961 O O . ALA B 1 126 ? 11.094 8.508 15.016 1 85.06 126 ALA B O 1
ATOM 1962 N N . SER B 1 127 ? 11.633 10.602 14.547 1 89.56 127 SER B N 1
ATOM 1963 C CA . SER B 1 127 ? 12.656 10.281 13.562 1 89.56 127 SER B CA 1
ATOM 1964 C C . SER B 1 127 ? 13.961 11.016 13.859 1 89.56 127 SER B C 1
ATOM 1966 O O . SER B 1 127 ? 13.969 12 14.594 1 89.56 127 SER B O 1
ATOM 1968 N N . ILE B 1 128 ? 15.039 10.461 13.367 1 89.94 128 ILE B N 1
ATOM 1969 C CA . ILE B 1 128 ? 16.312 11.156 13.484 1 89.94 128 ILE B CA 1
ATOM 1970 C C . ILE B 1 128 ? 16.219 12.523 12.82 1 89.94 128 ILE B C 1
ATOM 1972 O O . ILE B 1 128 ? 16.719 13.516 13.352 1 89.94 128 ILE B O 1
ATOM 1976 N N . ASP B 1 129 ? 15.586 12.57 11.688 1 87.12 129 ASP B N 1
ATOM 1977 C CA . ASP B 1 129 ? 15.359 13.852 11.023 1 87.12 129 ASP B CA 1
ATOM 1978 C C . ASP B 1 129 ? 14.617 14.82 11.945 1 87.12 129 ASP B C 1
ATOM 1980 O O . ASP B 1 129 ? 14.961 16 12.016 1 87.12 129 ASP B O 1
ATOM 1984 N N . GLY B 1 130 ? 13.672 14.273 12.648 1 83.5 130 GLY B N 1
ATOM 1985 C CA . GLY B 1 130 ? 12.883 15.078 13.57 1 83.5 130 GLY B CA 1
ATOM 1986 C C . GLY B 1 130 ? 13.688 15.586 14.758 1 83.5 130 GLY B C 1
ATOM 1987 O O . GLY B 1 130 ? 13.531 16.734 15.172 1 83.5 130 GLY B O 1
ATOM 1988 N N . VAL B 1 131 ? 14.523 14.75 15.242 1 85.06 131 VAL B N 1
ATOM 1989 C CA . VAL B 1 131 ? 15.344 15.094 16.406 1 85.06 131 VAL B CA 1
ATOM 1990 C C . VAL B 1 131 ? 16.359 16.156 16 1 85.06 131 VAL B C 1
ATOM 1992 O O . VAL B 1 131 ? 16.562 17.141 16.734 1 85.06 131 VAL B O 1
ATOM 1995 N N . LEU B 1 132 ? 16.922 16.047 14.93 1 85.56 132 LEU B N 1
ATOM 1996 C CA . LEU B 1 132 ? 17.938 16.969 14.461 1 85.56 132 LEU B CA 1
ATOM 1997 C C . LEU B 1 132 ? 17.344 18.344 14.156 1 85.56 132 LEU B C 1
ATOM 1999 O O . LEU B 1 132 ? 17.984 19.359 14.414 1 85.56 132 LEU B O 1
ATOM 2003 N N . SER B 1 133 ? 16.172 18.344 13.641 1 81.44 133 SER B N 1
ATOM 2004 C CA . SER B 1 133 ? 15.5 19.609 13.312 1 81.44 133 SER B CA 1
ATOM 2005 C C . SER B 1 133 ? 15.117 20.375 14.578 1 81.44 133 SER B C 1
ATOM 2007 O O . SER B 1 133 ? 15.109 21.594 14.586 1 81.44 133 SER B O 1
ATOM 2009 N N . ARG B 1 134 ? 14.898 19.734 15.664 1 80.31 134 ARG B N 1
ATOM 2010 C CA . ARG B 1 134 ? 14.547 20.344 16.938 1 80.31 134 ARG B CA 1
ATOM 2011 C C . ARG B 1 134 ? 15.789 20.828 17.672 1 80.31 134 ARG B C 1
ATOM 2013 O O . ARG B 1 134 ? 15.727 21.781 18.453 1 80.31 134 ARG B O 1
ATOM 2020 N N . ALA B 1 135 ? 16.828 20.156 17.453 1 83.06 135 ALA B N 1
ATOM 2021 C CA . ALA B 1 135 ? 18.078 20.531 18.109 1 83.06 135 ALA B CA 1
ATOM 2022 C C . ALA B 1 135 ? 18.625 21.844 17.547 1 83.06 135 ALA B C 1
ATOM 2024 O O . ALA B 1 135 ? 19.359 22.562 18.219 1 83.06 135 ALA B O 1
ATOM 2025 N N . ASP B 1 136 ? 18.391 22 16.406 1 69.88 136 ASP B N 1
ATOM 2026 C CA . ASP B 1 136 ? 18.875 23.234 15.773 1 69.88 136 ASP B CA 1
ATOM 2027 C C . ASP B 1 136 ? 18 24.422 16.156 1 69.88 136 ASP B C 1
ATOM 2029 O O . ASP B 1 136 ? 18.344 25.562 15.852 1 69.88 136 ASP B O 1
ATOM 2033 N N . LEU B 1 137 ? 16.859 24.297 16.875 1 57.81 137 LEU B N 1
ATOM 2034 C CA . LEU B 1 137 ? 16.047 25.422 17.344 1 57.81 137 LEU B CA 1
ATOM 2035 C C . LEU B 1 137 ? 16.344 25.734 18.812 1 57.81 137 LEU B C 1
ATOM 2037 O O . LEU B 1 137 ? 16.609 24.812 19.594 1 57.81 137 LEU B O 1
#

Sequence (274 aa):
MDQPIVRDIALLVFRAVLGIVFVAHGFERFFRTGLVETTGQFSAMGVPQPKLSAYLTATGELLGGSLLVVGMLTTFVAGALALLVVAAIYFVHLDHGFFVADSGMEYPLVMAVALLMIVVFGAGRASIDGVLSRADLMDQPIVRDIALLVFRAVLGIVFVAHGFERFFRTGLVETTGQFSAMGVPQPKLSAYLTATGELLGGSLLVVGMLTTFVAGALALLVVAAIYFVHLDHGFFVADSGMEYPLVMAVALLMIVVFGAGRASIDGVLSRADL